Protein AF-A0A3N2Q4T4-F1 (afdb_monomer)

Structure (mmCIF, N/CA/C/O backbone):
data_AF-A0A3N2Q4T4-F1
#
_entry.id   AF-A0A3N2Q4T4-F1
#
loop_
_atom_site.group_PDB
_atom_site.id
_atom_site.type_symbol
_atom_site.label_atom_id
_atom_site.label_alt_id
_atom_site.label_comp_id
_atom_site.label_asym_id
_atom_site.label_entity_id
_atom_site.label_seq_id
_atom_site.pdbx_PDB_ins_code
_atom_site.Cartn_x
_atom_site.Cartn_y
_atom_site.Cartn_z
_atom_site.occupancy
_atom_site.B_iso_or_equiv
_atom_site.auth_seq_id
_atom_site.auth_comp_id
_atom_site.auth_asym_id
_atom_site.auth_atom_id
_atom_site.pdbx_PDB_model_num
ATOM 1 N N . SER A 1 1 ? -8.653 -2.837 36.401 1.00 49.12 1 SER A N 1
ATOM 2 C CA . SER A 1 1 ? -7.534 -2.369 35.565 1.00 49.12 1 SER A CA 1
ATOM 3 C C . SER A 1 1 ? -7.595 -0.863 35.461 1.00 49.12 1 SER A C 1
ATOM 5 O O . SER A 1 1 ? -8.694 -0.342 35.320 1.00 49.12 1 SER A O 1
ATOM 7 N N . ALA A 1 2 ? -6.468 -0.166 35.614 1.00 55.72 2 ALA A N 1
ATOM 8 C CA . ALA A 1 2 ? -6.416 1.271 35.358 1.00 55.72 2 ALA A CA 1
ATOM 9 C C . ALA A 1 2 ? -6.631 1.500 33.854 1.00 55.72 2 ALA A C 1
ATOM 11 O O . ALA A 1 2 ? -5.961 0.862 33.044 1.00 55.72 2 ALA A O 1
ATOM 12 N N . THR A 1 3 ? -7.597 2.344 33.498 1.00 73.44 3 THR A N 1
ATOM 13 C CA . THR A 1 3 ? -7.835 2.777 32.117 1.00 73.44 3 THR A CA 1
ATOM 14 C C . THR A 1 3 ? -6.656 3.624 31.663 1.00 73.44 3 THR A C 1
ATOM 16 O O . THR A 1 3 ? -6.386 4.671 32.255 1.00 73.44 3 THR A O 1
ATOM 19 N N . VAL A 1 4 ? -5.932 3.139 30.656 1.00 81.25 4 VAL A N 1
ATOM 20 C CA . VAL A 1 4 ? -4.802 3.854 30.056 1.00 81.25 4 VAL A CA 1
ATOM 21 C C . VAL A 1 4 ? -5.327 5.050 29.257 1.00 81.25 4 VAL A C 1
ATOM 23 O O . VAL A 1 4 ? -6.375 4.969 28.619 1.00 81.25 4 VAL A O 1
ATOM 26 N N . ASP A 1 5 ? -4.609 6.170 29.312 1.00 88.62 5 ASP A N 1
ATOM 27 C CA . ASP A 1 5 ? -4.951 7.383 28.570 1.00 88.62 5 ASP A CA 1
ATOM 28 C C . ASP A 1 5 ? -4.937 7.144 27.036 1.00 88.62 5 ASP A C 1
ATOM 30 O O . ASP A 1 5 ? -4.027 6.472 26.535 1.00 88.62 5 ASP A O 1
ATOM 34 N N . PRO A 1 6 ? -5.894 7.702 26.264 1.00 84.19 6 PRO A N 1
ATOM 35 C CA . PRO A 1 6 ? -5.960 7.506 24.815 1.00 84.19 6 PRO A CA 1
ATOM 36 C C . PRO A 1 6 ? -4.695 7.909 24.045 1.00 84.19 6 PRO A C 1
ATOM 38 O O . PRO A 1 6 ? -4.347 7.230 23.081 1.00 84.19 6 PRO A O 1
ATOM 41 N N . ALA A 1 7 ? -3.970 8.958 24.454 1.00 85.75 7 ALA A N 1
ATOM 42 C CA . ALA A 1 7 ? -2.731 9.348 23.776 1.00 85.75 7 ALA A CA 1
ATOM 43 C C . ALA A 1 7 ? -1.610 8.328 24.027 1.00 85.75 7 ALA A C 1
ATOM 45 O O . ALA A 1 7 ? -0.814 8.035 23.133 1.00 85.75 7 ALA A O 1
ATOM 46 N N . THR A 1 8 ? -1.594 7.718 25.215 1.00 88.56 8 THR A N 1
ATOM 47 C CA . THR A 1 8 ? -0.697 6.594 25.517 1.00 88.56 8 THR A CA 1
ATOM 48 C C . THR A 1 8 ? -1.024 5.387 24.639 1.00 88.56 8 THR A C 1
ATOM 50 O O . THR A 1 8 ? -0.113 4.773 24.091 1.00 88.56 8 THR A O 1
ATOM 53 N N . LEU A 1 9 ? -2.306 5.074 24.423 1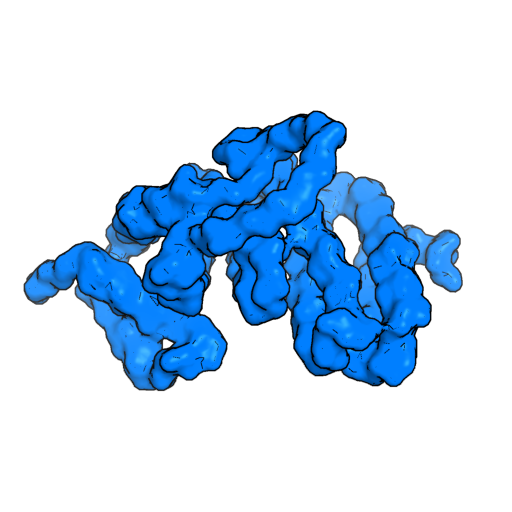.00 90.38 9 LEU A N 1
ATOM 54 C CA . LEU A 1 9 ? -2.707 3.985 23.523 1.00 90.38 9 LEU A CA 1
ATOM 55 C C . LEU A 1 9 ? -2.299 4.240 22.065 1.00 90.38 9 LEU A C 1
ATOM 57 O O . LEU A 1 9 ? -1.928 3.295 21.375 1.00 90.38 9 LEU A O 1
ATOM 61 N N . VAL A 1 10 ? -2.307 5.494 21.596 1.00 90.12 10 VAL A N 1
ATOM 62 C CA . VAL A 1 10 ? -1.797 5.848 20.256 1.00 90.12 10 VAL A CA 1
ATOM 63 C C . VAL A 1 10 ? -0.299 5.557 20.142 1.00 90.12 10 VAL A C 1
ATOM 65 O O . VAL A 1 10 ? 0.137 4.986 19.144 1.00 90.12 10 VAL A O 1
ATOM 68 N N . ALA A 1 11 ? 0.483 5.875 21.177 1.00 89.56 11 ALA A N 1
ATOM 69 C CA . ALA A 1 11 ? 1.896 5.511 21.212 1.00 89.56 11 ALA A CA 1
ATOM 70 C C . ALA A 1 11 ? 2.086 3.993 21.198 1.00 89.56 11 ALA A C 1
ATOM 72 O O . ALA A 1 11 ? 2.888 3.488 20.422 1.00 89.56 11 ALA A O 1
ATOM 73 N N . VAL A 1 12 ? 1.302 3.248 21.977 1.00 90.75 12 VAL A N 1
ATOM 74 C CA . VAL A 1 12 ? 1.350 1.778 21.971 1.00 90.75 12 VAL A CA 1
ATOM 75 C C . VAL A 1 12 ? 0.991 1.218 20.584 1.00 90.75 12 VAL A C 1
ATOM 77 O O . VAL A 1 12 ? 1.668 0.310 20.108 1.00 90.75 12 VAL A O 1
ATOM 80 N N . ALA A 1 13 ? 0.009 1.795 19.885 1.00 90.75 13 ALA A N 1
ATOM 81 C CA . ALA A 1 13 ? -0.333 1.414 18.511 1.00 90.75 13 ALA A CA 1
ATOM 82 C C . ALA A 1 13 ? 0.829 1.630 17.527 1.00 90.75 13 ALA A C 1
ATOM 84 O O . ALA A 1 13 ? 1.033 0.804 16.639 1.00 90.75 13 ALA A O 1
ATOM 85 N N . ALA A 1 14 ? 1.639 2.679 17.706 1.00 90.25 14 ALA A N 1
ATOM 86 C CA . ALA A 1 14 ? 2.849 2.871 16.906 1.00 90.25 14 ALA A CA 1
ATOM 87 C C . ALA A 1 14 ? 3.870 1.739 17.119 1.00 90.25 14 ALA A C 1
ATOM 89 O O . ALA A 1 14 ? 4.445 1.241 16.157 1.00 90.25 14 ALA A O 1
ATOM 90 N N . TYR A 1 15 ? 4.056 1.283 18.363 1.00 89.31 15 TYR A N 1
ATOM 91 C CA . TYR A 1 15 ? 4.949 0.156 18.664 1.00 89.31 15 TYR A CA 1
ATOM 92 C C . TYR A 1 15 ? 4.422 -1.173 18.108 1.00 89.31 15 TYR A C 1
ATOM 94 O O . TYR A 1 15 ? 5.215 -1.991 17.649 1.00 89.31 15 TYR A O 1
ATOM 102 N N . ALA A 1 16 ? 3.103 -1.376 18.121 1.00 89.88 16 ALA A N 1
ATOM 103 C CA . ALA A 1 16 ? 2.462 -2.561 17.554 1.00 89.88 16 ALA A CA 1
ATOM 104 C C . ALA A 1 16 ? 2.455 -2.567 16.013 1.00 89.88 16 ALA A C 1
ATOM 106 O O . ALA A 1 16 ? 2.412 -3.625 15.404 1.00 89.88 16 ALA A O 1
ATOM 107 N N . GLY A 1 17 ? 2.495 -1.400 15.363 1.00 83.44 17 GLY A N 1
ATOM 108 C CA . GLY A 1 17 ? 2.596 -1.308 13.902 1.00 83.44 17 GLY A CA 1
ATOM 109 C C . GLY A 1 17 ? 3.974 -1.676 13.340 1.00 83.44 17 GLY A C 1
ATOM 110 O O . GLY A 1 17 ? 4.056 -2.044 12.171 1.00 83.44 17 GLY A O 1
ATOM 111 N N . ASN A 1 18 ? 5.028 -1.556 14.161 1.00 82.00 18 ASN A N 1
ATOM 112 C CA . ASN A 1 18 ? 6.422 -1.956 13.916 1.00 82.00 18 ASN A CA 1
ATOM 113 C C . ASN A 1 18 ? 6.901 -1.865 12.450 1.00 82.00 18 ASN A C 1
ATOM 115 O O . ASN A 1 18 ? 7.267 -2.858 11.812 1.00 82.00 18 ASN A O 1
ATOM 119 N N . VAL A 1 19 ? 6.932 -0.647 11.916 1.00 78.25 19 VAL A N 1
ATOM 120 C CA . VAL A 1 19 ? 7.395 -0.391 10.548 1.00 78.25 19 VAL A CA 1
ATOM 121 C C . VAL A 1 19 ? 8.900 -0.657 10.428 1.00 78.25 19 VAL A C 1
ATOM 123 O O . VAL A 1 19 ? 9.680 -0.217 11.271 1.00 78.25 19 VAL A O 1
ATOM 126 N N . GLU A 1 20 ? 9.292 -1.427 9.407 1.00 69.62 20 GLU A N 1
ATOM 127 C CA . GLU A 1 20 ? 10.672 -1.859 9.094 1.00 69.62 20 GLU A CA 1
ATOM 128 C C . GLU A 1 20 ? 11.470 -2.474 10.263 1.00 69.62 20 GLU A C 1
ATOM 130 O O . GLU A 1 20 ? 12.700 -2.486 10.242 1.00 69.62 20 GLU A O 1
ATOM 135 N N . GLY A 1 21 ? 10.803 -3.011 11.291 1.00 75.00 21 GLY A N 1
ATOM 136 C CA . GLY A 1 21 ? 11.503 -3.525 12.474 1.00 75.00 21 GLY A CA 1
ATOM 137 C C . GLY A 1 21 ? 12.178 -2.424 13.298 1.00 75.00 21 GLY A C 1
ATOM 138 O O . GLY A 1 21 ? 13.143 -2.695 14.017 1.00 75.00 21 GLY A O 1
ATOM 139 N N . SER A 1 22 ? 11.694 -1.181 13.186 1.00 73.69 22 SER A N 1
ATOM 140 C CA . SER A 1 22 ? 12.137 -0.035 13.994 1.00 73.69 22 SER A CA 1
ATOM 141 C C . SER A 1 22 ? 11.985 -0.280 15.499 1.00 73.69 22 SER A C 1
ATOM 143 O O . SER A 1 22 ? 12.667 0.352 16.310 1.00 73.69 22 SER A O 1
ATOM 145 N N . VAL A 1 23 ? 11.132 -1.232 15.876 1.00 83.38 23 VAL A N 1
ATOM 146 C CA . VAL A 1 23 ? 10.890 -1.668 17.243 1.00 83.38 23 VAL A CA 1
ATOM 147 C C . VAL A 1 23 ? 11.298 -3.136 17.398 1.00 83.38 23 VAL A C 1
ATOM 149 O O . VAL A 1 23 ? 11.110 -3.976 16.523 1.00 83.38 23 VAL A O 1
ATOM 152 N N . SER A 1 24 ? 11.871 -3.487 18.553 1.00 87.56 24 SER A N 1
ATOM 153 C CA . SER A 1 24 ? 12.206 -4.885 18.844 1.00 87.56 24 SER A CA 1
ATOM 154 C C . SER A 1 24 ? 10.945 -5.763 18.906 1.00 87.56 24 SER A C 1
ATOM 156 O O . SER A 1 24 ? 9.956 -5.366 19.524 1.00 87.56 24 SER A O 1
ATOM 158 N N . ARG A 1 25 ? 11.003 -6.993 18.374 1.00 87.56 25 ARG A N 1
ATOM 159 C CA . ARG A 1 25 ? 9.877 -7.953 18.417 1.00 87.56 25 ARG A CA 1
ATOM 160 C C . ARG A 1 25 ? 9.234 -8.123 19.806 1.00 87.56 25 ARG A C 1
ATOM 162 O O . ARG A 1 25 ? 8.011 -8.166 19.877 1.00 87.56 25 ARG A O 1
ATOM 169 N N . PRO A 1 26 ? 9.985 -8.199 20.926 1.00 91.00 26 PRO A N 1
ATOM 170 C CA . PRO A 1 26 ? 9.358 -8.280 22.247 1.00 91.00 26 PRO A CA 1
ATOM 171 C C . PRO A 1 26 ? 8.500 -7.055 22.591 1.00 91.00 26 PRO A C 1
ATOM 173 O O . PRO A 1 26 ? 7.473 -7.195 23.251 1.00 91.00 26 PRO A O 1
ATOM 176 N N . ALA A 1 27 ? 8.903 -5.862 22.147 1.00 88.69 27 ALA A N 1
ATOM 177 C CA . ALA A 1 27 ? 8.160 -4.630 22.392 1.00 88.69 27 ALA A CA 1
ATOM 178 C C . ALA A 1 27 ? 6.899 -4.533 21.518 1.00 88.69 27 ALA A C 1
ATOM 180 O O . ALA A 1 27 ? 5.861 -4.139 22.036 1.00 88.69 27 ALA A O 1
ATOM 181 N N . GLU A 1 28 ? 6.962 -4.964 20.256 1.00 90.25 28 GLU A N 1
ATOM 182 C CA . GLU A 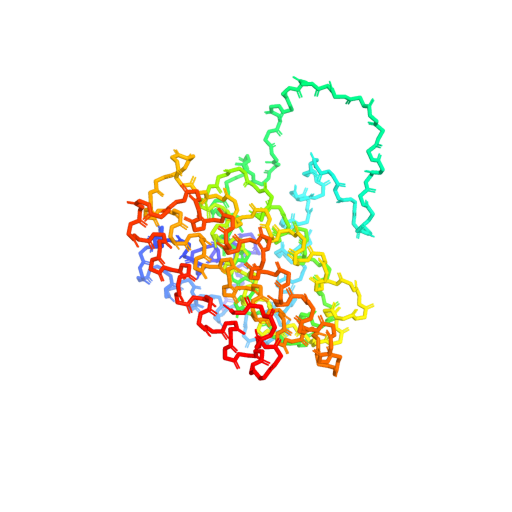1 28 ? 5.788 -5.107 19.377 1.00 90.25 28 GLU A CA 1
ATOM 183 C C . GLU A 1 28 ? 4.742 -6.044 20.000 1.00 90.25 28 GLU A C 1
ATOM 185 O O . GLU A 1 28 ? 3.606 -5.640 20.229 1.00 90.25 28 GLU A O 1
ATOM 190 N N . VAL A 1 29 ? 5.152 -7.254 20.402 1.00 91.00 29 VAL A N 1
ATOM 191 C CA . VAL A 1 29 ? 4.252 -8.240 21.029 1.00 91.00 29 VAL A CA 1
ATOM 192 C C . VAL A 1 29 ? 3.663 -7.716 22.342 1.00 91.00 29 VAL A C 1
ATOM 194 O O . VAL A 1 29 ? 2.482 -7.909 22.621 1.00 91.00 29 VAL A O 1
ATOM 197 N N . THR A 1 30 ? 4.467 -7.032 23.160 1.00 93.19 30 THR A N 1
ATOM 198 C CA . THR A 1 30 ? 3.978 -6.429 24.411 1.00 93.19 30 THR A CA 1
ATOM 199 C C . THR A 1 30 ? 2.967 -5.314 24.128 1.00 93.19 30 THR A C 1
ATOM 201 O O . THR A 1 30 ? 1.975 -5.187 24.845 1.00 93.19 30 THR A O 1
ATOM 204 N N . ALA A 1 31 ? 3.195 -4.515 23.084 1.00 92.19 31 ALA A N 1
ATOM 205 C CA . ALA A 1 31 ? 2.282 -3.458 22.673 1.00 92.19 31 ALA A CA 1
ATOM 206 C C . ALA A 1 31 ? 0.948 -4.024 22.164 1.00 92.19 31 ALA A C 1
ATOM 208 O O . ALA A 1 31 ? -0.106 -3.541 22.576 1.00 92.19 31 ALA A O 1
ATOM 209 N N . GLU A 1 32 ? 0.976 -5.083 21.351 1.00 91.25 32 GLU A N 1
ATOM 210 C CA . GLU A 1 32 ? -0.233 -5.793 20.914 1.00 91.25 32 GLU A CA 1
ATOM 211 C C . GLU A 1 32 ? -1.028 -6.343 22.102 1.00 91.25 32 GLU A C 1
ATOM 213 O O . GLU A 1 32 ? -2.223 -6.073 22.228 1.00 91.25 32 GLU A O 1
ATOM 218 N N . GLN A 1 33 ? -0.356 -7.026 23.033 1.00 92.00 33 GLN A N 1
ATOM 219 C CA . GLN A 1 33 ? -0.990 -7.546 24.248 1.00 92.00 33 GLN A CA 1
ATOM 220 C C . GLN A 1 33 ? -1.617 -6.432 25.091 1.00 92.00 33 GLN A C 1
ATOM 222 O O . GLN A 1 33 ? -2.714 -6.599 25.627 1.00 92.00 33 GLN A O 1
ATOM 227 N N . LEU A 1 34 ? -0.943 -5.284 25.205 1.00 92.50 34 LEU A N 1
ATOM 228 C CA . LEU A 1 34 ? -1.471 -4.140 25.935 1.00 92.50 34 LEU A CA 1
ATOM 229 C C . LEU A 1 34 ? -2.717 -3.570 25.245 1.00 92.50 34 LEU A C 1
ATOM 231 O O . LEU A 1 34 ? -3.704 -3.309 25.932 1.00 92.50 34 LEU A O 1
ATOM 235 N N . LEU A 1 35 ? -2.714 -3.439 23.916 1.00 92.25 35 LEU A N 1
ATOM 236 C CA . LEU A 1 35 ? -3.873 -2.967 23.152 1.00 92.25 35 LEU A CA 1
ATOM 237 C C . LEU A 1 35 ? -5.054 -3.924 23.288 1.00 92.25 35 LEU A C 1
ATOM 239 O O . LEU A 1 35 ? -6.154 -3.471 23.583 1.00 92.25 35 LEU A O 1
ATOM 243 N N . ASP A 1 36 ? -4.837 -5.232 23.176 1.00 91.00 36 ASP A N 1
ATOM 244 C CA . ASP A 1 36 ? -5.898 -6.232 23.354 1.00 91.00 36 ASP A CA 1
ATOM 245 C C . ASP A 1 36 ? -6.422 -6.289 24.800 1.00 91.00 36 ASP A C 1
ATOM 247 O O . ASP A 1 36 ? -7.597 -6.578 25.048 1.00 91.00 36 ASP A O 1
ATOM 251 N N . SER A 1 37 ? -5.574 -5.952 25.779 1.00 90.06 37 SER A N 1
ATOM 252 C CA . SER A 1 37 ? -5.975 -5.837 27.184 1.00 90.06 37 SER A CA 1
ATOM 253 C C . SER A 1 37 ? -6.724 -4.543 27.526 1.00 90.06 37 SER A C 1
ATOM 255 O O . SER A 1 37 ? -7.211 -4.414 28.645 1.00 90.06 37 SER A O 1
ATOM 257 N N . GLN A 1 38 ? -6.772 -3.561 26.626 1.00 90.06 38 GLN A N 1
ATOM 258 C CA . GLN A 1 38 ? -7.475 -2.288 26.848 1.00 90.06 38 GLN A CA 1
ATOM 259 C C . GLN A 1 38 ? -8.675 -2.139 25.904 1.00 90.06 38 GLN A C 1
ATOM 261 O O . GLN A 1 38 ? -9.687 -1.554 26.279 1.00 90.06 38 GLN A O 1
ATOM 266 N N . LEU A 1 39 ? -8.583 -2.708 24.701 1.00 89.38 39 LEU A N 1
ATOM 267 C CA . LEU A 1 39 ? -9.591 -2.698 23.643 1.00 89.38 39 LEU A CA 1
ATOM 268 C C . LEU A 1 39 ? -10.164 -4.111 23.480 1.00 89.38 39 LEU A C 1
ATOM 270 O O . LEU A 1 39 ? -9.938 -4.788 22.477 1.00 89.38 39 LEU A O 1
ATOM 274 N N . HIS A 1 40 ? -10.873 -4.574 24.508 1.00 85.94 40 HIS A N 1
ATOM 275 C CA . HIS A 1 40 ? -11.331 -5.960 24.610 1.00 85.94 40 HIS A CA 1
ATOM 276 C C . HIS A 1 40 ? -12.417 -6.329 23.599 1.00 85.94 40 HIS A C 1
ATOM 278 O O . HIS A 1 40 ? -12.539 -7.499 23.233 1.00 85.94 40 HIS A O 1
ATOM 284 N N . SER A 1 41 ? -13.241 -5.361 23.187 1.00 87.62 41 SER A N 1
ATOM 285 C CA . SER A 1 41 ? -14.299 -5.592 22.205 1.00 87.62 41 SER A CA 1
ATOM 286 C C . SER A 1 41 ? -13.909 -5.077 20.813 1.00 87.62 41 SER A C 1
ATOM 288 O O . SER A 1 41 ? -13.209 -4.066 20.690 1.00 87.62 41 SER A O 1
ATOM 290 N N . PRO A 1 42 ? -14.392 -5.727 19.738 1.00 85.12 42 PRO A N 1
ATOM 291 C CA . PRO A 1 42 ? -14.189 -5.236 18.376 1.00 85.12 42 PRO A CA 1
ATOM 292 C C . PRO A 1 42 ? -14.792 -3.839 18.173 1.00 85.12 42 PRO A C 1
ATOM 294 O O . PRO A 1 42 ? -14.222 -3.034 17.446 1.00 85.12 42 PRO A O 1
ATOM 297 N N . GLU A 1 43 ? -15.883 -3.512 18.872 1.00 87.00 43 GLU A N 1
ATOM 298 C CA . GLU A 1 43 ? -16.487 -2.174 18.861 1.00 87.00 43 GLU A CA 1
ATOM 299 C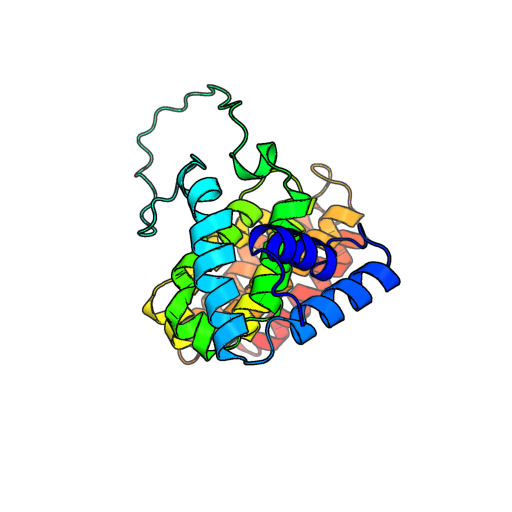 C . GLU A 1 43 ? -15.566 -1.120 19.487 1.00 87.00 43 GLU A C 1
ATOM 301 O O . GLU A 1 43 ? -15.388 -0.053 18.913 1.00 87.00 43 GLU A O 1
ATOM 306 N N . GLN A 1 44 ? -14.921 -1.425 20.620 1.00 88.88 44 GLN A N 1
ATOM 307 C CA . GLN A 1 44 ? -13.945 -0.528 21.249 1.00 88.88 44 GLN A CA 1
ATOM 308 C C . GLN A 1 44 ? -12.724 -0.314 20.357 1.00 88.88 44 GLN A C 1
ATOM 310 O O . GLN A 1 44 ? -12.232 0.806 20.242 1.00 88.88 44 GLN A O 1
ATOM 315 N N . LYS A 1 45 ? -12.236 -1.376 19.706 1.00 89.00 45 LYS A N 1
ATOM 316 C CA . LYS A 1 45 ? -11.113 -1.282 18.765 1.00 89.00 45 LYS A CA 1
ATOM 317 C C . LYS A 1 45 ? -11.497 -0.450 17.534 1.00 89.00 45 LYS A C 1
ATOM 319 O O . LYS A 1 45 ? -10.719 0.406 17.120 1.00 89.00 45 LYS A O 1
ATOM 324 N N . ALA A 1 46 ? -12.704 -0.634 16.998 1.00 88.44 46 ALA A N 1
ATOM 325 C CA . ALA A 1 46 ? -13.235 0.168 15.896 1.00 88.44 46 ALA A CA 1
ATOM 326 C C . ALA A 1 46 ? -13.418 1.648 16.277 1.00 88.44 46 ALA A C 1
ATOM 328 O O . ALA A 1 46 ? -13.011 2.532 15.519 1.00 88.44 46 ALA A O 1
ATOM 329 N N . ASP A 1 47 ? -13.973 1.928 17.458 1.00 89.94 47 ASP A N 1
ATOM 330 C CA . ASP A 1 47 ? -14.123 3.288 17.981 1.00 89.94 47 ASP A CA 1
ATOM 331 C C . ASP A 1 47 ? -12.757 3.951 18.191 1.00 89.94 47 ASP A C 1
ATOM 333 O O . ASP A 1 47 ? -12.536 5.063 17.724 1.00 89.94 47 ASP A O 1
ATOM 337 N N . PHE A 1 48 ? -11.785 3.245 18.772 1.00 91.19 48 PHE A N 1
ATOM 338 C CA . PHE A 1 48 ? -10.420 3.748 18.933 1.00 91.19 48 PHE A CA 1
ATOM 339 C C . PHE A 1 48 ? -9.749 4.085 17.589 1.00 91.19 48 PHE A C 1
ATOM 341 O O . PHE A 1 48 ? -9.138 5.146 17.443 1.00 91.19 48 PHE A O 1
ATOM 348 N N . ILE A 1 49 ? -9.891 3.219 16.580 1.00 90.75 49 ILE A N 1
ATOM 349 C CA . ILE A 1 49 ? -9.351 3.465 15.234 1.00 90.75 49 ILE A CA 1
ATOM 350 C C . ILE A 1 49 ? -10.013 4.694 14.595 1.00 90.75 49 ILE A C 1
ATOM 352 O O . ILE A 1 49 ? -9.329 5.549 14.033 1.00 90.75 49 ILE A O 1
ATOM 356 N N . THR A 1 50 ? -11.337 4.802 14.672 1.00 88.56 50 THR A N 1
ATOM 357 C CA . THR A 1 50 ? -12.088 5.859 13.981 1.00 88.56 50 THR A CA 1
ATOM 358 C C . THR A 1 50 ? -11.993 7.207 14.692 1.00 88.56 50 THR A C 1
ATOM 360 O O . THR A 1 50 ? -11.631 8.203 14.061 1.00 88.56 50 THR A O 1
ATOM 363 N N . SER A 1 51 ? -12.281 7.261 15.991 1.00 85.88 51 SER A N 1
ATOM 364 C CA . SER A 1 51 ? -12.361 8.507 16.757 1.00 85.88 51 SER A CA 1
ATOM 365 C C . SER A 1 51 ? -10.988 8.995 17.221 1.00 85.88 51 SER A C 1
ATOM 367 O O . SER A 1 51 ? -10.634 10.152 16.990 1.00 85.88 51 SER A O 1
ATOM 369 N N . VAL A 1 52 ? -10.172 8.124 17.818 1.00 84.44 52 VAL A N 1
ATOM 370 C CA . VAL A 1 52 ? -8.900 8.533 18.432 1.00 84.44 52 VAL A CA 1
ATOM 371 C C . VAL A 1 52 ? -7.791 8.614 17.391 1.00 84.44 52 VAL A C 1
ATOM 373 O O . VAL A 1 52 ? -7.185 9.673 17.223 1.00 84.44 52 VAL A O 1
ATOM 376 N N . ILE A 1 53 ? -7.542 7.527 16.657 1.00 86.31 53 ILE A N 1
ATOM 377 C CA . ILE A 1 53 ? -6.477 7.507 15.649 1.00 86.31 53 ILE A CA 1
ATOM 378 C C . ILE A 1 53 ? -6.860 8.391 14.469 1.00 86.31 53 ILE A C 1
ATOM 380 O O . ILE A 1 53 ? -6.130 9.321 14.131 1.00 86.31 53 ILE A O 1
ATOM 384 N N . SER A 1 54 ? -7.989 8.115 13.818 1.00 79.12 54 SER A N 1
ATOM 385 C CA . SER A 1 54 ? -8.242 8.735 12.523 1.00 79.12 54 SER A CA 1
ATOM 386 C C . SER A 1 54 ? -8.754 10.167 12.631 1.00 79.12 54 SER A C 1
ATOM 388 O O . SER A 1 54 ? -8.278 11.016 11.886 1.00 79.12 54 SER A O 1
ATOM 390 N N . GLN A 1 55 ? -9.696 10.467 13.528 1.00 80.31 55 GLN A N 1
ATOM 391 C CA . GLN A 1 55 ? -10.224 11.830 13.688 1.00 80.31 55 GLN A CA 1
ATOM 392 C C . GLN A 1 55 ? -9.393 12.683 14.652 1.00 80.31 55 GLN A C 1
ATOM 394 O O . GLN A 1 55 ? -9.234 13.877 14.410 1.00 80.31 55 GLN A O 1
ATOM 399 N N . GLY A 1 56 ? -8.874 12.093 15.730 1.00 78.06 56 GLY A N 1
ATOM 400 C CA . GLY A 1 56 ? -8.124 12.811 16.761 1.00 78.06 56 GLY A CA 1
ATOM 401 C C . GLY A 1 56 ? -6.657 13.046 16.409 1.00 78.06 56 GLY A C 1
ATOM 402 O O . GLY A 1 56 ? -6.147 14.144 16.628 1.00 78.06 56 GLY A O 1
ATOM 403 N N . PHE A 1 57 ? -5.981 12.036 15.855 1.00 80.69 57 PHE A N 1
ATOM 404 C CA . PHE A 1 57 ? -4.538 12.079 15.620 1.00 80.69 57 PHE A CA 1
ATOM 405 C C . PHE A 1 57 ? -4.177 12.347 14.152 1.00 80.69 57 PHE A C 1
ATOM 407 O O . PHE A 1 57 ? -3.608 13.391 13.845 1.00 80.69 57 PHE A O 1
ATOM 414 N N . LEU A 1 58 ? -4.537 11.455 13.226 1.00 80.75 58 LEU A N 1
ATOM 415 C CA . LEU A 1 58 ? -4.170 11.582 11.811 1.00 80.75 58 LEU A CA 1
ATOM 416 C C . LEU A 1 58 ? -4.959 12.704 11.119 1.00 80.75 58 LEU A C 1
ATOM 418 O O . LEU A 1 58 ? -4.388 13.513 10.394 1.00 80.75 58 LEU A O 1
ATOM 422 N N . GLY A 1 59 ? -6.260 12.821 11.373 1.00 76.75 59 GLY A N 1
ATOM 423 C CA . GLY A 1 59 ? -7.143 13.786 10.713 1.00 76.75 59 GLY A CA 1
ATOM 424 C C . GLY A 1 59 ? -6.620 15.230 10.724 1.00 76.75 59 GLY A C 1
ATOM 425 O O . GLY A 1 59 ? -6.496 15.824 9.653 1.00 76.75 59 GLY A O 1
ATOM 426 N N . PRO A 1 60 ? -6.247 15.807 11.883 1.00 75.81 60 PRO A N 1
ATOM 427 C CA . PRO A 1 60 ? -5.719 17.169 11.966 1.00 75.81 60 PRO A CA 1
ATOM 428 C C . PRO A 1 60 ? -4.359 17.346 11.287 1.00 75.81 60 PRO A C 1
ATOM 430 O O . PRO A 1 60 ? -4.049 18.444 10.821 1.00 75.81 60 PRO A O 1
ATOM 433 N N . ILE A 1 61 ? -3.549 16.286 11.249 1.00 71.19 61 ILE A N 1
ATOM 434 C CA . ILE A 1 61 ? -2.233 16.280 10.609 1.00 71.19 61 ILE A CA 1
ATOM 435 C C . ILE A 1 61 ? -2.410 16.339 9.084 1.00 71.19 61 ILE A C 1
ATOM 437 O O . ILE A 1 61 ? -1.812 17.186 8.423 1.00 71.19 61 ILE A O 1
ATOM 441 N N . PHE A 1 62 ? -3.302 15.517 8.528 1.00 65.75 62 PHE A N 1
ATOM 442 C CA . PHE A 1 62 ? -3.527 15.434 7.081 1.00 65.75 62 PHE A CA 1
ATOM 443 C C . PHE A 1 62 ? -4.473 16.506 6.536 1.00 65.75 62 PHE A C 1
ATOM 445 O O . PHE A 1 62 ? -4.332 16.909 5.389 1.00 65.75 62 PHE A O 1
ATOM 452 N N . ALA A 1 63 ? -5.376 17.063 7.348 1.00 63.34 63 ALA A N 1
ATOM 453 C CA . ALA A 1 63 ? -6.166 18.235 6.956 1.00 63.34 63 ALA A CA 1
ATOM 454 C C . ALA A 1 63 ? -5.293 19.478 6.700 1.00 63.34 63 ALA A C 1
ATOM 456 O O . ALA A 1 63 ? -5.707 20.398 5.995 1.00 63.34 63 ALA A O 1
ATOM 457 N N . LYS A 1 64 ? -4.097 19.513 7.299 1.00 55.22 64 LYS A N 1
ATOM 458 C CA . LYS A 1 64 ? -3.099 20.571 7.126 1.00 55.22 64 LYS A CA 1
ATOM 459 C C . LYS A 1 64 ? -2.059 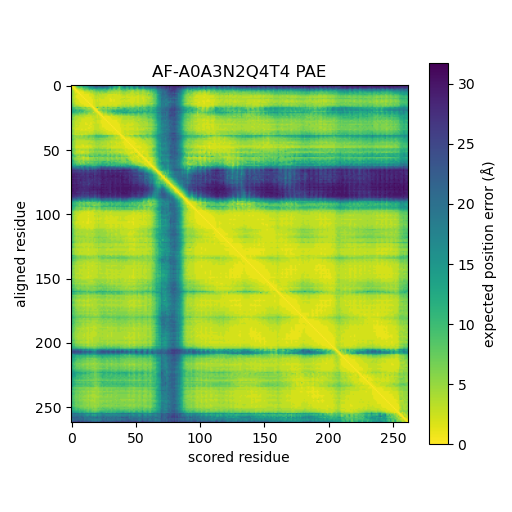20.243 6.043 1.00 55.22 64 LYS A C 1
ATOM 461 O O . LYS A 1 64 ? -1.309 21.145 5.679 1.00 55.22 64 LYS A O 1
ATOM 466 N N . ALA A 1 65 ? -2.001 18.997 5.558 1.00 53.69 65 ALA A N 1
ATOM 467 C CA . ALA A 1 65 ? -1.145 18.608 4.441 1.00 53.69 65 ALA A CA 1
ATOM 468 C C . ALA A 1 65 ? -1.667 19.274 3.163 1.00 53.69 65 ALA A C 1
ATOM 470 O O . ALA A 1 65 ? -2.849 19.183 2.823 1.00 53.69 65 ALA A O 1
ATOM 471 N N . SER A 1 66 ? -0.795 20.030 2.506 1.00 46.41 66 SER A N 1
ATOM 472 C CA . SER A 1 66 ? -1.140 20.882 1.374 1.00 46.41 66 SER A CA 1
ATOM 473 C C . SER A 1 66 ? -0.480 20.323 0.127 1.00 46.41 66 SER A C 1
ATOM 475 O O . SER A 1 66 ? 0.584 20.781 -0.263 1.00 46.41 66 SER A O 1
ATOM 477 N N . SER A 1 67 ? -1.142 19.387 -0.551 1.00 45.88 67 SER A N 1
ATOM 478 C CA . SER A 1 67 ? -0.849 19.119 -1.961 1.00 45.88 67 SER A CA 1
ATOM 479 C C . SER A 1 67 ? -2.023 18.420 -2.669 1.00 45.88 67 SER A C 1
ATOM 481 O O . SER A 1 67 ? -2.350 17.255 -2.480 1.00 45.88 67 SER A O 1
ATOM 483 N N . GLY A 1 68 ? -2.717 19.187 -3.516 1.00 46.53 68 GLY A N 1
ATOM 484 C CA . GLY A 1 68 ? -3.406 18.686 -4.714 1.00 46.53 68 GLY A CA 1
ATOM 485 C C . GLY A 1 68 ? -4.806 18.070 -4.594 1.00 46.53 68 GLY A C 1
ATOM 486 O O . GLY A 1 68 ? -5.633 18.333 -5.476 1.00 46.53 68 GLY A O 1
ATOM 487 N N . THR A 1 69 ? -5.120 17.308 -3.546 1.00 39.88 69 THR A N 1
ATOM 488 C CA . THR A 1 69 ? -6.373 16.528 -3.508 1.00 39.88 69 THR A CA 1
ATOM 489 C C . THR A 1 69 ? -7.260 16.950 -2.347 1.00 39.88 69 THR A C 1
ATOM 491 O O . THR A 1 69 ? -7.092 16.543 -1.204 1.00 39.88 69 THR A O 1
ATOM 494 N N . THR A 1 70 ? -8.259 17.783 -2.649 1.00 40.59 70 THR A N 1
ATOM 495 C CA . THR A 1 70 ? -9.334 18.050 -1.683 1.00 40.59 70 THR A CA 1
ATOM 496 C C . THR A 1 70 ? -10.115 16.769 -1.396 1.00 40.59 70 THR A C 1
ATOM 498 O O . THR A 1 70 ? -10.266 15.917 -2.270 1.00 40.59 70 THR A O 1
ATOM 501 N N . TRP A 1 71 ? -10.686 16.683 -0.195 1.00 43.72 71 TRP A N 1
ATOM 502 C CA . TRP A 1 71 ? -11.445 15.551 0.360 1.00 43.72 71 TRP A CA 1
ATOM 503 C C . TRP A 1 71 ? -12.565 14.949 -0.532 1.00 43.72 71 TRP A C 1
ATOM 505 O O . TRP A 1 71 ? -13.113 13.901 -0.214 1.00 43.72 71 TRP A O 1
ATOM 515 N N . ARG A 1 72 ? -12.905 15.574 -1.671 1.00 36.28 72 ARG A N 1
ATOM 516 C CA . ARG A 1 72 ? -13.860 15.071 -2.680 1.00 36.28 72 ARG A CA 1
ATOM 517 C C . ARG A 1 72 ? -13.214 14.501 -3.953 1.00 36.28 72 ARG A C 1
ATOM 519 O O . ARG A 1 72 ? -13.904 14.378 -4.962 1.00 36.28 72 ARG A O 1
ATOM 526 N N . GLY A 1 73 ? -11.911 14.219 -3.967 1.00 31.84 73 GLY A N 1
ATOM 527 C CA . GLY A 1 73 ? -11.239 13.589 -5.116 1.00 31.84 73 GLY A CA 1
ATOM 528 C C . GLY A 1 73 ? -11.197 14.443 -6.391 1.00 31.84 73 GLY A C 1
ATOM 529 O O . GLY A 1 73 ? -10.789 13.967 -7.447 1.00 31.84 73 GLY A O 1
ATOM 530 N N . ARG A 1 74 ? -11.588 15.725 -6.336 1.00 32.53 74 ARG A N 1
ATOM 531 C CA . ARG A 1 74 ? -11.346 16.647 -7.449 1.00 32.53 74 ARG A CA 1
ATOM 532 C C . ARG A 1 74 ? -9.933 17.195 -7.322 1.00 32.53 74 ARG A C 1
ATOM 534 O O . ARG A 1 74 ? -9.669 18.015 -6.438 1.00 32.53 74 ARG A O 1
ATOM 541 N N . LYS A 1 75 ? -9.065 16.780 -8.251 1.00 38.69 75 LYS A N 1
ATOM 542 C CA . LYS A 1 75 ? -7.845 17.518 -8.596 1.00 38.69 75 LYS A CA 1
ATOM 543 C C . LYS A 1 75 ? -8.239 18.981 -8.801 1.00 38.69 75 LYS A C 1
ATOM 545 O O . LYS A 1 75 ? -9.174 19.260 -9.561 1.00 38.69 75 LYS A O 1
ATOM 550 N N . ARG A 1 76 ? -7.552 19.923 -8.144 1.00 33.88 76 ARG A N 1
ATOM 551 C CA . ARG A 1 76 ? -7.588 21.312 -8.620 1.00 33.88 76 ARG A CA 1
ATOM 552 C C . ARG A 1 76 ? -7.146 21.258 -10.078 1.00 33.88 76 ARG A C 1
ATOM 554 O O . ARG A 1 76 ? -6.080 20.733 -10.385 1.00 33.88 76 ARG A O 1
ATOM 561 N N . ARG A 1 77 ? -8.035 21.695 -10.973 1.00 28.52 77 ARG A N 1
ATOM 562 C CA . ARG A 1 77 ? -7.745 21.895 -12.391 1.00 28.52 77 ARG A CA 1
ATOM 563 C C . ARG A 1 77 ? -6.400 22.614 -12.448 1.00 28.52 77 ARG A C 1
ATOM 565 O O . ARG A 1 77 ? -6.288 23.695 -11.882 1.00 28.52 77 ARG A O 1
ATOM 572 N N . TRP A 1 78 ? -5.403 21.976 -13.053 1.00 32.88 78 TRP A N 1
ATOM 573 C CA . TRP A 1 78 ? -4.135 22.618 -13.358 1.00 32.88 78 TRP A CA 1
ATOM 574 C C . TRP A 1 78 ? -4.473 23.867 -14.186 1.00 32.88 78 TRP A C 1
ATOM 576 O O . TRP A 1 78 ? -4.950 23.775 -15.319 1.00 32.88 78 TRP A O 1
ATOM 586 N N . GLU A 1 79 ? -4.377 25.036 -13.565 1.00 29.77 79 GLU A N 1
ATOM 587 C CA . GLU A 1 79 ? -4.145 26.266 -14.297 1.00 29.77 79 GLU A CA 1
ATOM 588 C C . GLU A 1 79 ? -2.635 26.344 -14.452 1.00 29.77 79 GLU A C 1
ATOM 590 O O . GLU A 1 79 ? -1.877 26.201 -13.494 1.00 29.77 79 GLU A O 1
ATOM 595 N N . ALA A 1 80 ? -2.229 26.427 -15.712 1.00 33.88 80 ALA A N 1
ATOM 596 C CA . ALA A 1 80 ? -0.858 26.398 -16.162 1.00 33.88 80 ALA A CA 1
ATOM 597 C C . ALA A 1 80 ? -0.096 27.635 -15.671 1.00 33.88 80 ALA A C 1
ATOM 599 O O . ALA A 1 80 ? 0.093 28.592 -16.414 1.00 33.88 80 ALA A O 1
ATOM 600 N N . THR A 1 81 ? 0.361 27.610 -14.428 1.00 29.66 81 THR A N 1
ATOM 601 C CA . THR A 1 81 ? 1.439 28.469 -13.941 1.00 29.66 81 THR A CA 1
ATOM 602 C C . THR A 1 81 ? 2.426 27.571 -13.228 1.00 29.66 81 THR A C 1
ATOM 604 O O . THR A 1 81 ? 2.220 27.149 -12.093 1.00 29.66 81 THR A O 1
ATOM 607 N N . VAL A 1 82 ? 3.465 27.204 -13.973 1.00 38.25 82 VAL A N 1
ATOM 608 C CA . VAL A 1 82 ? 4.614 26.449 -13.488 1.00 38.25 82 VAL A CA 1
ATOM 609 C C . VAL A 1 82 ? 5.435 27.393 -12.611 1.00 38.25 82 VAL A C 1
ATOM 611 O O . VAL A 1 82 ? 6.406 27.985 -13.070 1.00 38.25 82 VAL A O 1
ATOM 614 N N . ASP A 1 83 ? 5.016 27.578 -11.363 1.00 29.75 83 ASP A N 1
ATOM 615 C CA . ASP A 1 83 ? 5.884 28.167 -10.352 1.00 29.75 83 ASP A CA 1
ATOM 616 C C . ASP A 1 83 ? 6.760 27.048 -9.788 1.00 29.75 83 ASP A C 1
ATOM 618 O O . ASP A 1 83 ? 6.327 26.235 -8.976 1.00 29.75 83 ASP A O 1
ATOM 622 N N . TYR A 1 84 ? 8.030 27.036 -10.198 1.00 35.38 84 TYR A N 1
ATOM 623 C CA . TYR A 1 84 ? 9.122 26.315 -9.530 1.00 35.38 84 TYR A CA 1
ATOM 624 C C . TYR A 1 84 ? 9.458 26.938 -8.159 1.00 35.38 84 TYR A C 1
ATOM 626 O O . TYR A 1 84 ? 10.614 26.969 -7.738 1.00 35.38 84 TYR A O 1
ATOM 634 N N . ALA A 1 85 ? 8.460 27.470 -7.452 1.00 35.00 85 ALA A N 1
ATOM 635 C CA . ALA A 1 85 ? 8.607 27.796 -6.051 1.00 35.00 85 ALA A CA 1
ATOM 636 C C . ALA A 1 85 ? 8.619 26.459 -5.314 1.00 35.00 85 ALA A C 1
ATOM 638 O O . ALA A 1 85 ? 7.591 25.805 -5.170 1.00 35.00 85 ALA A O 1
ATOM 639 N N . THR A 1 86 ? 9.812 26.026 -4.916 1.00 38.34 86 THR A N 1
ATOM 640 C CA . THR A 1 86 ? 10.011 24.941 -3.960 1.00 38.34 86 THR A CA 1
ATOM 641 C C . THR A 1 86 ? 9.101 25.186 -2.761 1.00 38.34 86 THR A C 1
ATOM 643 O O . THR A 1 86 ? 9.422 26.018 -1.907 1.00 38.34 86 THR A O 1
ATOM 646 N N . ASP A 1 87 ? 7.964 24.495 -2.714 1.00 40.16 87 ASP A N 1
ATOM 647 C CA . ASP A 1 87 ? 7.125 24.407 -1.529 1.00 40.16 87 ASP A CA 1
ATOM 648 C C . ASP A 1 87 ? 7.905 23.554 -0.523 1.00 40.16 87 ASP A C 1
ATOM 650 O O . ASP A 1 87 ? 7.781 22.338 -0.435 1.00 40.16 87 ASP A O 1
ATOM 654 N N . THR A 1 88 ? 8.860 24.193 0.153 1.00 42.66 88 THR A N 1
ATOM 655 C CA . THR A 1 88 ? 9.734 23.593 1.168 1.00 42.66 88 THR A CA 1
ATOM 656 C C . THR A 1 88 ? 8.994 23.321 2.472 1.00 42.66 88 THR A C 1
ATOM 658 O O . THR A 1 88 ? 9.610 22.914 3.461 1.00 42.66 88 THR A O 1
ATOM 661 N N . LYS A 1 89 ? 7.676 23.537 2.504 1.00 53.34 89 LYS A N 1
ATOM 662 C CA . LYS A 1 89 ? 6.852 23.223 3.655 1.00 53.34 89 LYS A CA 1
ATOM 663 C C . LYS A 1 89 ? 6.562 21.727 3.638 1.00 53.34 89 LYS A C 1
ATOM 665 O O . LYS A 1 89 ? 5.696 21.255 2.912 1.00 53.34 89 LYS A O 1
ATOM 670 N N . ARG A 1 90 ? 7.346 20.979 4.420 1.00 59.94 90 ARG A N 1
ATOM 671 C CA . ARG A 1 90 ? 7.101 19.553 4.652 1.00 59.94 90 ARG A CA 1
ATOM 672 C C . ARG A 1 90 ? 5.670 19.368 5.132 1.00 59.94 90 ARG A C 1
ATOM 674 O O . ARG A 1 90 ? 5.180 20.152 5.946 1.00 59.94 90 ARG A O 1
ATOM 681 N N . ASP A 1 91 ? 5.017 18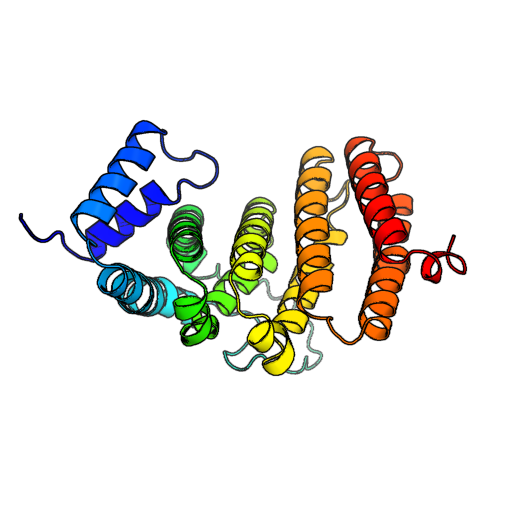.322 4.640 1.00 67.19 91 ASP A N 1
ATOM 682 C CA . ASP A 1 91 ? 3.679 18.011 5.109 1.00 67.19 91 ASP A CA 1
ATOM 683 C C . ASP A 1 91 ? 3.686 17.785 6.636 1.00 67.19 91 ASP A C 1
ATOM 685 O O . ASP A 1 91 ? 4.644 17.231 7.181 1.00 67.19 91 ASP A O 1
ATOM 689 N N . PRO A 1 92 ? 2.627 18.168 7.364 1.00 73.38 92 PRO A N 1
ATOM 690 C CA . PRO A 1 92 ? 2.618 18.140 8.829 1.00 73.38 92 PRO A CA 1
ATOM 691 C C . PRO A 1 92 ? 2.890 16.762 9.452 1.00 73.38 92 PRO A C 1
ATOM 693 O O . PRO A 1 92 ? 3.384 16.682 10.575 1.00 73.38 92 PRO A O 1
ATOM 696 N N . TRP A 1 93 ? 2.585 15.669 8.743 1.00 76.25 93 TRP A N 1
ATOM 697 C CA . TRP A 1 93 ? 2.862 14.305 9.214 1.00 76.25 93 TRP A CA 1
ATOM 698 C C . TRP A 1 93 ? 4.359 13.979 9.207 1.00 76.25 93 TRP A C 1
ATOM 700 O O . TRP A 1 93 ? 4.838 13.235 10.062 1.00 76.25 93 TRP A O 1
ATOM 710 N N . MET A 1 94 ? 5.112 14.609 8.306 1.00 76.00 94 MET A N 1
ATOM 711 C CA . MET A 1 94 ? 6.568 14.510 8.236 1.00 76.00 94 MET A CA 1
ATOM 712 C C . MET A 1 94 ? 7.231 15.268 9.385 1.00 76.00 94 MET A C 1
ATOM 714 O O . MET A 1 94 ? 8.210 14.790 9.953 1.00 76.00 94 MET A O 1
ATOM 718 N N . GLU A 1 95 ? 6.693 16.436 9.751 1.00 75.69 95 GLU A N 1
ATOM 719 C CA . GLU A 1 95 ? 7.189 17.230 10.883 1.00 75.69 95 GLU A CA 1
ATOM 720 C C . GLU A 1 95 ? 6.936 16.541 12.231 1.00 75.69 95 GLU A C 1
ATOM 722 O O . GLU A 1 95 ? 7.761 16.643 13.137 1.00 75.69 95 GLU A O 1
ATOM 727 N N . PHE A 1 96 ? 5.818 15.820 12.359 1.00 72.12 96 PHE A N 1
ATOM 728 C CA . PHE A 1 96 ? 5.481 15.079 13.576 1.00 72.12 96 PHE A CA 1
ATOM 729 C C . PHE A 1 96 ? 6.330 13.807 13.757 1.00 72.12 96 PHE A C 1
ATOM 731 O O . PHE A 1 96 ? 6.613 13.400 14.882 1.00 72.12 96 PHE A O 1
ATOM 738 N N . GLY A 1 97 ? 6.738 13.184 12.651 1.00 83.19 97 GLY A N 1
ATOM 739 C CA . GLY A 1 97 ? 7.481 11.928 12.629 1.00 83.19 97 GLY A CA 1
ATOM 740 C C . GLY A 1 97 ? 6.813 10.940 11.683 1.00 83.19 97 GLY A C 1
ATOM 741 O O . GLY A 1 97 ? 5.870 10.245 12.067 1.00 83.19 97 GLY A O 1
ATOM 742 N N . ALA A 1 98 ? 7.320 10.877 10.450 1.00 83.88 98 ALA A N 1
ATOM 743 C CA . ALA A 1 98 ? 6.766 10.053 9.378 1.00 83.88 98 ALA A CA 1
ATOM 744 C C . ALA A 1 98 ? 6.599 8.584 9.793 1.00 83.88 98 ALA A C 1
ATOM 746 O O . ALA A 1 98 ? 5.489 8.061 9.762 1.00 83.88 98 ALA A O 1
ATOM 747 N N . GLU A 1 99 ? 7.670 7.958 10.284 1.00 86.44 99 GLU A N 1
ATOM 748 C CA . GLU A 1 99 ? 7.676 6.546 10.695 1.00 86.44 99 GLU A CA 1
ATOM 749 C C . GLU A 1 99 ? 6.651 6.237 11.792 1.00 86.44 99 GLU A C 1
ATOM 751 O O . GLU A 1 99 ? 5.998 5.192 11.788 1.00 86.44 99 GLU A O 1
ATOM 756 N N . TYR A 1 100 ? 6.456 7.179 12.715 1.00 87.56 100 TYR A N 1
ATOM 757 C CA . TYR A 1 100 ? 5.466 7.054 13.778 1.00 87.56 100 TYR A CA 1
ATOM 758 C C . TYR A 1 100 ? 4.040 7.086 13.211 1.00 87.56 100 TYR A C 1
ATOM 760 O O . TYR A 1 100 ? 3.216 6.232 13.540 1.00 87.56 100 TYR A O 1
ATOM 768 N N . CYS A 1 101 ? 3.761 8.020 12.296 1.00 88.88 101 CYS A N 1
ATOM 769 C CA . CYS A 1 101 ? 2.467 8.111 11.620 1.00 88.88 101 CYS A CA 1
ATOM 770 C C . CYS A 1 101 ? 2.189 6.873 10.752 1.00 88.88 101 CYS A C 1
ATOM 772 O O . CYS A 1 101 ? 1.086 6.327 10.803 1.00 88.88 101 CYS A O 1
ATOM 774 N N . ILE A 1 102 ? 3.189 6.405 9.998 1.00 91.00 102 ILE A N 1
ATOM 775 C CA . ILE A 1 102 ? 3.102 5.199 9.162 1.00 91.00 102 ILE A CA 1
ATOM 776 C C . ILE A 1 102 ? 2.842 3.970 10.028 1.00 91.00 102 ILE A C 1
ATOM 778 O O . ILE A 1 102 ? 1.992 3.154 9.670 1.00 91.00 102 ILE A O 1
ATOM 782 N N . SER A 1 103 ? 3.496 3.852 11.187 1.00 91.31 103 SER A N 1
ATOM 783 C CA . SER A 1 103 ? 3.297 2.716 12.093 1.00 91.31 103 SER A CA 1
ATOM 784 C C . SER A 1 103 ? 1.877 2.666 12.642 1.00 91.31 103 SER A C 1
ATOM 786 O O . SER A 1 103 ? 1.218 1.629 12.562 1.00 91.31 103 SER A O 1
ATOM 788 N N . ILE A 1 104 ? 1.357 3.802 13.113 1.00 91.69 104 ILE A N 1
ATOM 789 C CA . ILE A 1 104 ? -0.022 3.897 13.611 1.00 91.69 104 ILE A CA 1
ATOM 790 C C . ILE A 1 104 ? -1.023 3.563 12.506 1.00 91.69 104 ILE A C 1
ATOM 792 O O . ILE A 1 104 ? -1.971 2.808 12.727 1.00 91.69 104 ILE A O 1
ATOM 796 N N . PHE A 1 105 ? -0.821 4.112 11.309 1.00 92.00 105 PHE A N 1
ATOM 797 C CA . PHE A 1 105 ? -1.708 3.849 10.186 1.00 92.00 105 PHE A CA 1
ATOM 798 C C . PHE A 1 105 ? -1.673 2.382 9.747 1.00 92.00 105 PHE A C 1
ATOM 800 O O . PHE A 1 105 ? -2.723 1.776 9.529 1.00 92.00 105 PHE A O 1
ATOM 807 N N . THR A 1 106 ? -0.481 1.791 9.665 1.00 91.50 106 THR A N 1
ATOM 808 C CA . THR A 1 106 ? -0.295 0.374 9.329 1.00 91.50 106 THR A CA 1
ATOM 809 C C . THR A 1 106 ? -1.033 -0.508 10.329 1.00 91.50 106 THR A C 1
ATOM 811 O O . THR A 1 106 ? -1.806 -1.379 9.923 1.00 91.50 106 THR A O 1
ATOM 814 N N . TRP A 1 107 ? -0.896 -0.220 11.628 1.00 93.88 107 TRP A N 1
ATOM 815 C CA . TRP A 1 107 ? -1.645 -0.907 12.676 1.00 93.88 107 TRP A CA 1
ATOM 816 C C . TRP A 1 107 ? -3.161 -0.752 12.497 1.00 93.88 107 TRP A C 1
ATOM 818 O O . TRP A 1 107 ? -3.892 -1.743 12.564 1.00 93.88 107 TRP A O 1
ATOM 828 N N . ALA A 1 108 ? -3.643 0.461 12.208 1.00 93.62 108 ALA A N 1
ATOM 829 C CA . ALA A 1 108 ? -5.063 0.727 12.004 1.00 93.62 108 ALA A CA 1
ATOM 830 C C . ALA A 1 108 ? -5.631 -0.071 10.818 1.00 93.62 108 ALA A C 1
ATOM 832 O O . ALA A 1 108 ? -6.669 -0.721 10.955 1.00 93.62 108 ALA A O 1
ATOM 833 N N . VAL A 1 109 ? -4.945 -0.099 9.670 1.00 93.06 109 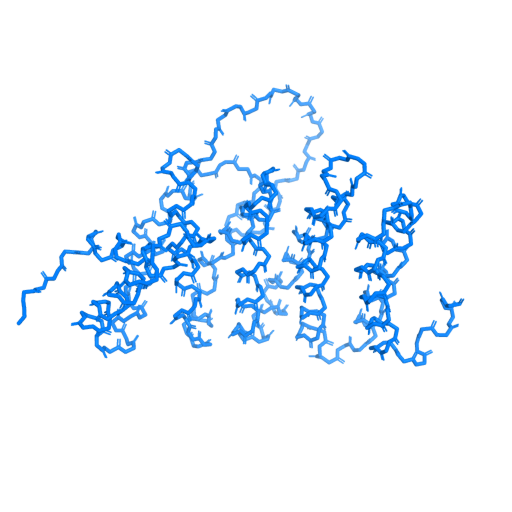VAL A N 1
ATOM 834 C CA . VAL A 1 109 ? -5.350 -0.911 8.506 1.00 93.06 109 VAL A CA 1
ATOM 835 C C . VAL A 1 109 ? -5.299 -2.408 8.836 1.00 93.06 109 VAL A C 1
ATOM 837 O O . VAL A 1 109 ? -6.212 -3.154 8.467 1.00 93.06 109 VAL A O 1
ATOM 840 N N . ALA A 1 110 ? -4.280 -2.864 9.572 1.00 92.44 110 ALA A N 1
ATOM 841 C CA . ALA A 1 110 ? -4.138 -4.257 10.008 1.00 92.44 110 ALA A CA 1
ATOM 842 C C . ALA A 1 110 ? -5.295 -4.724 10.903 1.00 92.44 110 ALA A C 1
ATOM 844 O O . ALA A 1 110 ? -5.733 -5.868 10.786 1.00 92.44 110 ALA A O 1
ATOM 845 N N . HIS A 1 111 ? -5.846 -3.825 11.714 1.00 92.75 111 HIS A N 1
ATOM 846 C CA . HIS A 1 111 ? -6.894 -4.124 12.691 1.00 92.75 111 HIS A CA 1
ATOM 847 C C . HIS A 1 111 ? -8.308 -3.749 12.249 1.00 92.75 111 HIS A C 1
ATOM 849 O O . HIS A 1 111 ? -9.271 -4.044 12.952 1.00 92.75 111 HIS A O 1
ATOM 855 N N . SER A 1 112 ? -8.446 -3.137 11.077 1.00 93.00 112 SER A N 1
ATOM 856 C CA . SER A 1 112 ? -9.752 -2.881 10.480 1.00 93.00 112 SER A CA 1
ATOM 857 C C . SER A 1 112 ? -10.282 -4.138 9.799 1.00 93.00 112 SER A C 1
ATOM 859 O O . SER A 1 112 ? -9.516 -4.853 9.149 1.00 93.00 112 SER A O 1
ATOM 861 N N . ASP A 1 113 ? -11.578 -4.406 9.926 1.00 91.94 113 ASP A N 1
ATOM 862 C CA . ASP A 1 113 ? -12.277 -5.450 9.178 1.00 91.94 113 ASP A CA 1
ATOM 863 C C . ASP A 1 113 ? -13.037 -4.856 7.975 1.00 91.94 113 ASP A C 1
ATOM 865 O O . ASP A 1 113 ? -13.022 -3.645 7.728 1.00 91.94 113 ASP A O 1
ATOM 869 N N . ALA A 1 114 ? -13.694 -5.715 7.192 1.00 92.25 114 ALA A N 1
ATOM 870 C CA . ALA A 1 114 ? -14.441 -5.277 6.015 1.00 92.25 114 ALA A CA 1
ATOM 871 C C . ALA A 1 114 ? -15.638 -4.374 6.362 1.00 92.25 114 ALA A C 1
ATOM 873 O O . ALA A 1 114 ? -16.024 -3.537 5.545 1.00 92.25 114 ALA A O 1
ATOM 874 N N . VAL A 1 115 ? -16.219 -4.518 7.560 1.00 92.06 115 VAL A N 1
ATOM 875 C CA . VAL A 1 115 ? -17.355 -3.705 8.018 1.00 92.06 115 VAL A CA 1
ATOM 876 C C . VAL A 1 115 ? -16.883 -2.292 8.353 1.00 92.06 115 VAL A C 1
ATOM 878 O O . VAL A 1 115 ? -17.436 -1.324 7.828 1.00 92.06 115 VAL A O 1
ATOM 881 N N . LEU A 1 116 ? -15.818 -2.174 9.148 1.00 91.62 116 LEU A N 1
ATOM 882 C CA . LEU A 1 116 ? -15.205 -0.910 9.540 1.00 91.62 116 LEU A CA 1
ATOM 883 C C . LEU A 1 116 ? -14.682 -0.151 8.320 1.00 91.62 116 LEU A C 1
ATOM 885 O O . LEU A 1 116 ? -15.014 1.021 8.138 1.00 91.62 116 LEU A O 1
ATOM 889 N N . LEU A 1 117 ? -13.934 -0.823 7.435 1.00 91.25 117 LEU A N 1
ATOM 890 C CA . LEU A 1 117 ? -13.508 -0.218 6.170 1.00 91.25 117 LEU A CA 1
ATOM 891 C C . LEU A 1 117 ? -14.712 0.156 5.309 1.00 91.25 117 LEU A C 1
ATOM 893 O O . LEU A 1 117 ? -14.723 1.222 4.708 1.00 91.25 117 LEU A O 1
ATOM 897 N N . GLY A 1 118 ? -15.754 -0.674 5.287 1.00 90.06 118 GLY A N 1
ATOM 898 C CA . GLY A 1 118 ? -16.986 -0.396 4.561 1.00 90.06 118 GLY A CA 1
ATOM 899 C C . GLY A 1 118 ? -17.624 0.944 4.936 1.00 90.06 118 GLY A C 1
ATOM 900 O O . GLY A 1 118 ? -18.058 1.706 4.071 1.00 90.06 118 GLY A O 1
ATOM 901 N N . GLN A 1 119 ? -17.651 1.241 6.231 1.00 90.56 119 GLN A N 1
ATOM 902 C CA . GLN A 1 119 ? -18.294 2.430 6.789 1.00 90.56 119 GLN A CA 1
ATOM 903 C C . GLN A 1 119 ? -17.375 3.655 6.804 1.00 90.56 119 GLN A C 1
ATOM 905 O O . GLN A 1 119 ? -17.844 4.780 6.628 1.00 90.56 119 GLN A O 1
ATOM 910 N N . HIS A 1 120 ? -16.070 3.445 6.983 1.00 90.00 120 HIS A N 1
ATOM 911 C CA . HIS A 1 120 ? -15.113 4.512 7.264 1.00 90.00 120 HIS A CA 1
ATOM 912 C C . HIS A 1 120 ? -13.967 4.614 6.247 1.00 90.00 120 HIS A C 1
ATOM 914 O O . HIS A 1 120 ? -13.018 5.356 6.482 1.00 90.00 120 HIS A O 1
ATOM 920 N N . TRP A 1 121 ? -14.049 3.961 5.080 1.00 90.31 121 TRP A N 1
ATOM 921 C CA . TRP A 1 121 ? -13.015 4.031 4.034 1.00 90.31 121 TRP A CA 1
ATOM 922 C C . TRP A 1 121 ? -12.499 5.446 3.692 1.00 90.31 121 TRP A C 1
ATOM 924 O O . TRP A 1 121 ? -11.291 5.550 3.454 1.00 90.31 121 TRP A O 1
ATOM 934 N N . PRO A 1 122 ? -13.305 6.542 3.686 1.00 89.00 122 PRO A N 1
ATOM 935 C CA . PRO A 1 122 ? -12.807 7.855 3.270 1.00 89.00 122 PRO A CA 1
ATOM 936 C C . PRO A 1 122 ? -11.672 8.381 4.147 1.00 89.00 122 PRO A C 1
ATOM 938 O O . PRO A 1 122 ? -10.935 9.258 3.712 1.00 89.00 122 PRO A O 1
ATOM 941 N N . MET A 1 123 ? -11.519 7.859 5.368 1.00 86.69 123 MET A N 1
ATOM 942 C CA . MET A 1 123 ? -10.464 8.288 6.283 1.00 86.69 123 MET A CA 1
ATOM 943 C C . MET A 1 123 ? -9.091 7.683 5.956 1.00 86.69 123 MET A C 1
ATOM 945 O O . MET A 1 123 ? -8.073 8.278 6.292 1.00 86.69 123 MET A O 1
ATOM 949 N N . TYR A 1 124 ? -9.048 6.543 5.257 1.00 89.69 124 TYR A N 1
ATOM 950 C CA . TYR A 1 124 ? -7.794 5.875 4.891 1.00 89.69 124 TYR A CA 1
ATOM 951 C C . TYR A 1 124 ? -7.194 6.440 3.605 1.00 89.69 124 TYR A C 1
ATOM 953 O O . TYR A 1 124 ? -5.976 6.522 3.474 1.00 89.69 124 TYR A O 1
ATOM 961 N N . ILE A 1 125 ? -8.045 6.844 2.657 1.00 90.69 125 ILE A N 1
ATOM 962 C CA . ILE A 1 125 ? -7.615 7.255 1.315 1.00 90.69 125 ILE A CA 1
ATOM 963 C C . ILE A 1 125 ? -6.618 8.420 1.335 1.00 90.69 125 ILE A C 1
ATOM 965 O O . ILE A 1 125 ? -5.590 8.285 0.680 1.00 90.69 125 ILE A O 1
ATOM 969 N N . PRO A 1 126 ? -6.825 9.521 2.085 1.00 86.50 126 PRO A N 1
ATOM 970 C CA . PRO A 1 126 ? -5.860 10.618 2.110 1.00 86.50 126 PRO A CA 1
ATOM 971 C C . PRO A 1 126 ? -4.467 10.175 2.560 1.00 86.50 126 PRO A C 1
ATOM 973 O O . PRO A 1 126 ? -3.478 10.640 2.009 1.00 86.50 126 PRO A O 1
ATOM 976 N N . PHE A 1 127 ? -4.391 9.250 3.521 1.00 87.38 127 PHE A N 1
ATOM 977 C CA . PHE A 1 127 ? -3.120 8.737 4.018 1.00 87.38 127 PHE A CA 1
ATOM 978 C C . PHE A 1 127 ? -2.437 7.828 2.994 1.00 87.38 127 PHE A C 1
ATOM 980 O O . PHE A 1 127 ? -1.246 7.976 2.736 1.00 87.38 127 PHE A O 1
ATOM 987 N N . LEU A 1 128 ? -3.197 6.921 2.368 1.00 92.75 128 LEU A N 1
ATOM 988 C CA . LEU A 1 128 ? -2.677 6.079 1.290 1.00 92.75 128 LEU A CA 1
ATOM 989 C C . LEU A 1 128 ? -2.129 6.936 0.148 1.00 92.75 128 LEU A C 1
ATOM 991 O O . LEU A 1 128 ? -1.016 6.701 -0.303 1.00 92.75 128 LEU A O 1
ATOM 995 N N . LEU A 1 129 ? -2.876 7.958 -0.277 1.00 91.56 129 LEU A N 1
ATOM 996 C CA . LEU A 1 129 ? -2.442 8.861 -1.341 1.00 91.56 129 LEU A CA 1
ATOM 997 C C . LEU A 1 129 ? -1.212 9.673 -0.942 1.00 91.56 129 LEU A C 1
ATOM 999 O O . LEU A 1 129 ? -0.274 9.733 -1.723 1.00 91.56 129 LEU A O 1
ATOM 1003 N N . ALA A 1 130 ? -1.168 10.218 0.277 1.00 88.50 130 ALA A N 1
ATOM 1004 C CA . ALA A 1 130 ? -0.003 10.958 0.756 1.00 88.50 130 ALA A CA 1
ATOM 1005 C C . ALA A 1 130 ? 1.273 10.101 0.729 1.00 88.50 130 ALA A C 1
ATOM 1007 O O . ALA A 1 130 ? 2.303 10.559 0.247 1.00 88.50 130 ALA A O 1
ATOM 1008 N N . LEU A 1 131 ? 1.199 8.840 1.172 1.00 91.00 131 LEU A N 1
ATOM 1009 C CA . LEU A 1 131 ? 2.346 7.931 1.107 1.00 91.00 131 LEU A CA 1
ATOM 1010 C C . LEU A 1 131 ? 2.727 7.545 -0.325 1.00 91.00 131 LEU A C 1
ATOM 1012 O O . LEU A 1 131 ? 3.911 7.442 -0.635 1.00 91.00 131 LEU A O 1
ATOM 1016 N N . LEU A 1 132 ? 1.742 7.312 -1.195 1.00 92.50 132 LEU A N 1
ATOM 1017 C CA . LEU A 1 132 ? 1.986 6.963 -2.597 1.00 92.50 132 LEU A CA 1
ATOM 1018 C C . LEU A 1 132 ? 2.559 8.138 -3.398 1.00 92.50 132 LEU A C 1
ATOM 1020 O O . LEU A 1 132 ? 3.342 7.904 -4.318 1.00 92.50 132 LEU A O 1
ATOM 1024 N N . ASP A 1 133 ? 2.228 9.377 -3.03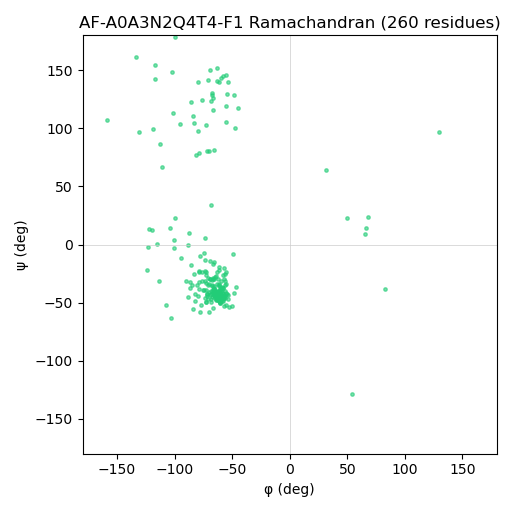3 1.00 87.62 133 ASP A N 1
ATOM 1025 C CA . ASP A 1 133 ? 2.718 10.600 -3.674 1.00 87.62 133 ASP A CA 1
ATOM 1026 C C . ASP A 1 133 ? 4.072 11.075 -3.106 1.00 87.62 133 ASP A C 1
ATOM 1028 O O . ASP A 1 133 ? 4.796 11.790 -3.799 1.00 87.62 133 ASP A O 1
ATOM 1032 N N . ASP A 1 134 ? 4.483 10.613 -1.919 1.00 86.94 134 ASP A N 1
ATOM 1033 C CA . ASP A 1 134 ? 5.708 11.059 -1.232 1.00 86.94 134 ASP A CA 1
ATOM 1034 C C . ASP A 1 134 ? 6.992 10.809 -2.045 1.00 86.94 134 ASP A C 1
ATOM 1036 O O . ASP A 1 134 ? 7.112 9.806 -2.745 1.00 86.94 134 ASP A O 1
ATOM 1040 N N . ALA A 1 135 ? 7.972 11.711 -1.976 1.00 83.56 135 ALA A N 1
ATOM 1041 C CA . ALA A 1 135 ? 9.215 11.585 -2.741 1.00 83.56 135 ALA A CA 1
ATOM 1042 C C . ALA A 1 135 ? 10.170 10.507 -2.191 1.00 83.56 135 ALA A C 1
ATOM 1044 O O . ALA A 1 135 ? 11.012 10.003 -2.934 1.00 83.56 135 ALA A O 1
ATOM 1045 N N . GLU A 1 136 ? 10.050 10.155 -0.911 1.00 87.88 136 GLU A N 1
ATOM 1046 C CA . GLU A 1 136 ? 10.870 9.149 -0.245 1.00 87.88 136 GLU A CA 1
ATOM 1047 C C . GLU A 1 136 ? 10.429 7.737 -0.652 1.00 87.88 136 GLU A C 1
ATOM 1049 O O . GLU A 1 136 ? 9.278 7.326 -0.462 1.00 87.88 136 GLU A O 1
ATOM 1054 N N . VAL A 1 137 ? 11.375 6.952 -1.174 1.00 90.12 137 VAL A N 1
ATOM 1055 C CA . VAL A 1 137 ? 11.128 5.587 -1.670 1.00 90.12 137 VAL A CA 1
ATOM 1056 C C . VAL A 1 137 ? 10.552 4.701 -0.568 1.00 90.12 137 VAL A C 1
ATOM 1058 O O . VAL A 1 137 ? 9.645 3.900 -0.814 1.00 90.12 137 VAL A O 1
ATOM 1061 N N . LYS A 1 138 ? 11.028 4.878 0.668 1.00 90.44 138 LYS A N 1
ATOM 1062 C CA . LYS A 1 138 ? 10.531 4.130 1.826 1.00 90.44 138 LYS A CA 1
ATOM 1063 C C . LYS A 1 138 ? 9.068 4.428 2.115 1.00 90.44 138 LYS A C 1
ATOM 1065 O O . LYS A 1 138 ? 8.294 3.501 2.337 1.00 90.44 138 LYS A O 1
ATOM 1070 N N . HIS A 1 139 ? 8.653 5.692 2.077 1.00 90.81 139 HIS A N 1
ATOM 1071 C CA . HIS A 1 139 ? 7.254 6.054 2.311 1.00 90.81 139 HIS A CA 1
ATOM 1072 C C . HIS A 1 139 ? 6.345 5.478 1.226 1.00 90.81 139 HIS A C 1
ATOM 1074 O O . HIS A 1 139 ? 5.320 4.879 1.560 1.00 90.81 139 HIS A O 1
ATOM 1080 N N . LYS A 1 140 ? 6.766 5.532 -0.046 1.00 92.81 140 LYS A N 1
ATOM 1081 C CA . LYS A 1 140 ? 6.040 4.872 -1.140 1.00 92.81 140 LYS A CA 1
ATOM 1082 C C . LYS A 1 140 ? 5.901 3.370 -0.911 1.00 92.81 140 LYS A C 1
ATOM 1084 O O . LYS A 1 140 ? 4.803 2.836 -1.050 1.00 92.81 140 LYS A O 1
ATOM 1089 N N . ALA A 1 141 ? 6.976 2.685 -0.515 1.00 94.12 141 ALA A N 1
ATOM 1090 C CA . ALA A 1 141 ? 6.934 1.252 -0.223 1.00 94.12 141 ALA A CA 1
ATOM 1091 C C . ALA A 1 141 ? 5.910 0.917 0.880 1.00 94.12 141 ALA A C 1
ATOM 1093 O O . ALA A 1 141 ? 5.119 -0.019 0.724 1.00 94.12 141 ALA A O 1
ATOM 1094 N N . HIS A 1 142 ? 5.855 1.715 1.951 1.00 93.12 142 HIS A N 1
ATOM 1095 C CA . HIS A 1 142 ? 4.831 1.577 2.991 1.00 93.12 142 HIS A CA 1
ATOM 1096 C C . HIS A 1 142 ? 3.423 1.878 2.478 1.00 93.12 142 HIS A C 1
ATOM 1098 O O . HIS A 1 142 ? 2.491 1.135 2.786 1.00 93.12 142 HIS A O 1
ATOM 1104 N N . GLY A 1 143 ? 3.267 2.913 1.650 1.00 94.00 143 GLY A N 1
ATOM 1105 C CA . GLY A 1 143 ? 2.003 3.251 0.998 1.00 94.00 143 GLY A CA 1
ATOM 1106 C C . GLY A 1 143 ? 1.463 2.094 0.162 1.00 94.00 143 GLY A C 1
ATOM 1107 O O . GLY A 1 143 ? 0.290 1.741 0.280 1.00 94.00 143 GLY A O 1
ATOM 1108 N N . LEU A 1 144 ? 2.321 1.434 -0.619 1.00 96.25 144 LEU A N 1
ATOM 1109 C CA . LEU A 1 144 ? 1.960 0.262 -1.420 1.00 96.25 144 LEU A CA 1
ATOM 1110 C C . LEU A 1 144 ? 1.569 -0.932 -0.548 1.00 96.25 144 LEU A C 1
ATOM 1112 O O . LEU A 1 144 ? 0.540 -1.563 -0.795 1.00 96.25 144 LEU A O 1
ATOM 1116 N N . ALA A 1 145 ? 2.356 -1.234 0.488 1.00 94.81 145 ALA A N 1
ATOM 1117 C CA . ALA A 1 145 ? 2.067 -2.331 1.408 1.00 94.81 145 ALA A CA 1
ATOM 1118 C C . ALA A 1 145 ? 0.723 -2.124 2.127 1.00 94.81 145 ALA A C 1
ATOM 1120 O O . ALA A 1 145 ? -0.135 -3.012 2.121 1.00 94.81 145 ALA A O 1
ATOM 1121 N N . ALA A 1 146 ? 0.494 -0.925 2.666 1.00 94.00 146 ALA A N 1
ATOM 1122 C CA . ALA A 1 146 ? -0.760 -0.576 3.320 1.00 94.00 146 ALA A CA 1
ATOM 1123 C C . ALA A 1 146 ? -1.938 -0.560 2.332 1.00 94.00 146 ALA A C 1
ATOM 1125 O O . ALA A 1 146 ? -3.032 -1.009 2.676 1.00 94.00 146 ALA A O 1
ATOM 1126 N N . THR A 1 147 ? -1.714 -0.134 1.083 1.00 95.88 147 THR A N 1
ATOM 1127 C CA . THR A 1 147 ? -2.726 -0.203 0.019 1.00 95.88 147 THR A CA 1
ATOM 1128 C C . THR A 1 147 ? -3.135 -1.648 -0.250 1.00 95.88 147 THR A C 1
ATOM 1130 O O . THR A 1 147 ? -4.326 -1.938 -0.290 1.00 95.88 147 THR A O 1
ATOM 1133 N N . ARG A 1 148 ? -2.192 -2.591 -0.348 1.00 95.56 148 ARG A N 1
ATOM 1134 C CA . ARG A 1 148 ? -2.513 -4.020 -0.531 1.00 95.56 148 ARG A CA 1
ATOM 1135 C C . ARG A 1 148 ? -3.336 -4.593 0.620 1.00 95.56 148 ARG A C 1
ATOM 1137 O O . ARG A 1 148 ? -4.295 -5.335 0.391 1.00 95.56 148 ARG A O 1
ATOM 1144 N N . MET A 1 149 ? -2.991 -4.232 1.857 1.00 94.69 149 MET A N 1
ATOM 1145 C CA . MET A 1 149 ? -3.756 -4.632 3.043 1.00 94.69 149 MET A CA 1
ATOM 1146 C C . MET A 1 149 ? -5.170 -4.046 3.029 1.00 94.69 149 MET A C 1
ATOM 1148 O O . MET A 1 149 ? -6.131 -4.759 3.315 1.00 94.69 149 MET A O 1
ATOM 1152 N N . PHE A 1 150 ? -5.303 -2.772 2.654 1.00 95.12 150 PHE A N 1
ATOM 1153 C CA . PHE A 1 150 ? -6.592 -2.112 2.484 1.00 95.12 150 PHE A CA 1
ATOM 1154 C C . PHE A 1 150 ? -7.429 -2.805 1.401 1.00 95.12 150 PHE A C 1
ATOM 1156 O O . PHE A 1 150 ? -8.571 -3.174 1.663 1.00 95.12 150 PHE A O 1
ATOM 1163 N N . LEU A 1 151 ? -6.860 -3.065 0.218 1.00 94.12 151 LEU A N 1
ATOM 1164 C CA . LEU A 1 151 ? -7.541 -3.745 -0.890 1.00 94.12 151 LEU A CA 1
ATOM 1165 C C . LEU A 1 151 ? -8.011 -5.153 -0.509 1.00 94.12 151 LEU A C 1
ATOM 1167 O O . LEU A 1 151 ? -9.103 -5.553 -0.896 1.00 94.12 151 LEU A O 1
ATOM 1171 N N . GLY A 1 152 ? -7.232 -5.889 0.289 1.00 93.12 152 GLY A N 1
ATOM 1172 C CA . GLY A 1 152 ? -7.597 -7.235 0.744 1.00 93.12 152 GLY A CA 1
ATOM 1173 C C . GLY A 1 152 ? -8.822 -7.287 1.664 1.00 93.12 152 GLY A C 1
ATOM 1174 O O . GLY A 1 152 ? -9.376 -8.361 1.883 1.00 93.12 152 GLY A O 1
ATOM 1175 N N . LYS A 1 153 ? -9.249 -6.142 2.205 1.00 93.56 153 LYS A N 1
ATOM 1176 C CA . LYS A 1 153 ? -10.338 -6.041 3.184 1.00 93.56 153 LYS A CA 1
ATOM 1177 C C . LYS A 1 153 ? -11.460 -5.098 2.752 1.00 93.56 153 LYS A C 1
ATOM 1179 O O . LYS A 1 153 ? -12.572 -5.201 3.262 1.00 93.56 153 LYS A O 1
ATOM 1184 N N . CYS A 1 154 ? -11.179 -4.164 1.846 1.00 92.19 154 CYS A N 1
ATOM 1185 C CA . CYS A 1 154 ? -12.144 -3.184 1.372 1.00 92.19 154 CYS A CA 1
ATOM 1186 C C . CYS A 1 154 ? -13.252 -3.879 0.561 1.00 92.19 154 CYS A C 1
ATOM 1188 O O . CYS A 1 154 ? -12.950 -4.616 -0.382 1.00 92.19 154 CYS A O 1
ATOM 1190 N N . PRO A 1 155 ? -14.540 -3.642 0.875 1.00 91.44 155 PRO A N 1
ATOM 1191 C CA . PRO A 1 155 ? -15.636 -4.166 0.071 1.00 91.44 155 PRO A CA 1
ATOM 1192 C C . PRO A 1 155 ? -15.505 -3.764 -1.413 1.00 91.44 155 PRO A C 1
ATOM 1194 O O . PRO A 1 155 ? -15.409 -2.569 -1.707 1.00 91.44 155 PRO A O 1
ATOM 1197 N N . PRO A 1 156 ? -15.596 -4.705 -2.376 1.00 89.94 156 PRO A N 1
ATOM 1198 C CA . PRO A 1 156 ? -15.399 -4.402 -3.800 1.00 89.94 156 PRO A CA 1
ATOM 1199 C C . PRO A 1 156 ? -16.340 -3.320 -4.349 1.00 89.94 156 PRO A C 1
ATOM 1201 O O . PRO A 1 156 ? -15.983 -2.572 -5.255 1.00 89.94 156 PRO A O 1
ATOM 1204 N N . ALA A 1 157 ? -17.543 -3.198 -3.779 1.00 88.50 157 ALA A N 1
ATOM 1205 C CA . ALA A 1 157 ? -18.504 -2.165 -4.155 1.00 88.50 157 ALA A CA 1
ATOM 1206 C C . ALA A 1 157 ? -17.991 -0.738 -3.890 1.00 88.50 157 ALA A C 1
ATOM 1208 O O . ALA A 1 157 ? -18.382 0.181 -4.603 1.00 88.50 157 ALA A O 1
ATOM 1209 N N . ILE A 1 158 ? -17.124 -0.540 -2.891 1.00 88.81 158 ILE A N 1
ATOM 1210 C CA . ILE A 1 158 ? -16.528 0.769 -2.595 1.00 88.81 158 ILE A CA 1
ATOM 1211 C C . ILE A 1 158 ? -15.475 1.119 -3.637 1.00 88.81 158 ILE A C 1
ATOM 1213 O O . ILE A 1 158 ? -15.510 2.226 -4.168 1.00 88.81 158 ILE A O 1
ATOM 1217 N N . LEU A 1 159 ? -14.598 0.170 -3.974 1.00 87.62 159 LEU A N 1
ATOM 1218 C CA . LEU A 1 159 ? -13.566 0.367 -4.995 1.00 87.62 159 LEU A CA 1
ATOM 1219 C C . LEU A 1 159 ? -14.184 0.839 -6.318 1.00 87.62 159 LEU A C 1
ATOM 1221 O O . LEU A 1 159 ? -13.783 1.881 -6.839 1.00 87.62 159 LEU A O 1
ATOM 1225 N N . ARG A 1 160 ? -15.264 0.170 -6.737 1.00 84.19 160 ARG A N 1
ATOM 1226 C CA . ARG A 1 160 ? -15.945 0.416 -8.014 1.00 84.19 160 ARG A CA 1
ATOM 1227 C C . ARG A 1 160 ? -16.835 1.646 -7.992 1.00 84.19 160 ARG A C 1
ATOM 1229 O O . ARG A 1 160 ? -16.686 2.557 -8.800 1.00 84.19 160 ARG A O 1
ATOM 1236 N N . ASN A 1 161 ? -17.803 1.671 -7.076 1.00 82.94 161 ASN A N 1
ATOM 1237 C CA . ASN A 1 161 ? -18.898 2.639 -7.148 1.00 82.94 161 ASN A CA 1
ATOM 1238 C C . ASN A 1 161 ? -18.482 4.018 -6.641 1.00 82.94 161 ASN A C 1
ATOM 1240 O O . ASN A 1 161 ? -19.106 5.011 -7.004 1.00 82.94 161 ASN A O 1
ATOM 1244 N N . GLN A 1 162 ? -17.458 4.080 -5.788 1.00 84.06 162 GLN A N 1
ATOM 1245 C CA . GLN A 1 162 ? -16.968 5.333 -5.212 1.00 84.06 162 GLN A CA 1
ATOM 1246 C C . GLN A 1 162 ? -15.711 5.853 -5.926 1.00 84.06 162 GLN A C 1
ATOM 1248 O O . GLN A 1 162 ? -15.141 6.850 -5.490 1.00 84.06 162 GLN A O 1
ATOM 1253 N N . GLY A 1 163 ? -15.264 5.194 -7.005 1.00 83.94 163 GLY A N 1
ATOM 1254 C CA . GLY A 1 163 ? -14.069 5.583 -7.763 1.00 83.94 163 GLY A CA 1
ATOM 1255 C C . GLY A 1 163 ? -12.756 5.435 -6.987 1.00 83.94 163 GLY A C 1
ATOM 1256 O O . GLY A 1 163 ? -11.733 5.980 -7.396 1.00 83.94 163 GLY A O 1
ATOM 1257 N N . VAL A 1 164 ? -12.768 4.717 -5.860 1.00 89.19 164 VAL A N 1
ATOM 1258 C CA . VAL A 1 164 ? -11.580 4.512 -5.020 1.00 89.19 164 VAL A CA 1
ATOM 1259 C C . VAL A 1 164 ? -10.540 3.675 -5.756 1.00 89.19 164 VAL A C 1
ATOM 1261 O O . VAL A 1 164 ? -9.353 3.983 -5.670 1.00 89.19 164 VAL A O 1
ATOM 1264 N N . GLY A 1 165 ? -10.972 2.658 -6.506 1.00 89.56 165 GLY A N 1
ATOM 1265 C CA . GLY A 1 165 ? -10.071 1.835 -7.303 1.00 89.56 165 GLY A CA 1
ATOM 1266 C C . GLY A 1 165 ? -9.324 2.660 -8.346 1.00 89.56 165 GLY A C 1
ATOM 1267 O O . GLY A 1 165 ? -8.096 2.658 -8.369 1.00 89.56 165 GLY A O 1
ATOM 1268 N N . GLU A 1 166 ? -10.039 3.470 -9.128 1.00 88.00 166 GLU A N 1
ATOM 1269 C CA . GLU A 1 166 ? -9.423 4.358 -10.120 1.00 88.00 166 GLU A CA 1
ATOM 1270 C C . GLU A 1 166 ? -8.411 5.328 -9.489 1.00 88.00 166 GLU A C 1
ATOM 1272 O O . GLU A 1 166 ? -7.296 5.469 -9.994 1.00 88.00 166 GLU A O 1
ATOM 1277 N N . ILE A 1 167 ? -8.766 5.965 -8.369 1.00 90.94 167 ILE A N 1
ATOM 1278 C CA . ILE A 1 167 ? -7.885 6.917 -7.681 1.00 90.94 167 ILE A CA 1
ATOM 1279 C C . ILE A 1 167 ? -6.609 6.226 -7.174 1.00 90.94 167 ILE A C 1
ATOM 1281 O O . ILE A 1 167 ? -5.515 6.748 -7.382 1.00 90.94 167 ILE A O 1
ATOM 1285 N N . LEU A 1 168 ? -6.726 5.043 -6.561 1.00 93.31 168 LEU A N 1
ATOM 1286 C CA . LEU A 1 168 ? -5.562 4.280 -6.100 1.00 93.31 168 LEU A CA 1
ATOM 1287 C C . LEU A 1 168 ? -4.709 3.793 -7.276 1.00 93.31 168 LEU A C 1
ATOM 1289 O O . LEU A 1 168 ? -3.489 3.914 -7.226 1.00 93.31 168 LEU A O 1
ATOM 1293 N N . SER A 1 169 ? -5.321 3.322 -8.367 1.00 91.56 169 SER A N 1
ATOM 1294 C CA . SER A 1 169 ? -4.585 2.950 -9.582 1.00 91.56 169 SER A CA 1
ATOM 1295 C C . SER A 1 169 ? -3.752 4.118 -10.109 1.00 91.56 169 SER A C 1
ATOM 1297 O O . SER A 1 169 ? -2.582 3.934 -10.436 1.00 91.56 169 SER A O 1
ATOM 1299 N N . GLN A 1 170 ? -4.338 5.317 -10.189 1.00 91.38 170 GLN A N 1
ATOM 1300 C CA . GLN A 1 170 ? -3.644 6.511 -10.678 1.00 91.38 170 GLN A CA 1
ATOM 1301 C C . GLN A 1 170 ? -2.503 6.954 -9.755 1.00 91.38 170 GLN A C 1
ATOM 1303 O O . GLN A 1 170 ? -1.536 7.530 -10.244 1.00 91.38 170 GLN A O 1
ATOM 1308 N N . ALA A 1 171 ? -2.613 6.700 -8.450 1.00 93.06 171 ALA A N 1
ATOM 1309 C CA . ALA A 1 171 ? -1.569 7.018 -7.478 1.00 93.06 171 ALA A CA 1
ATOM 1310 C C . ALA A 1 171 ? -0.420 5.994 -7.479 1.00 93.06 171 ALA A C 1
ATOM 1312 O O . ALA A 1 171 ? 0.727 6.364 -7.258 1.00 93.06 171 ALA A O 1
ATOM 1313 N N . ILE A 1 172 ? -0.700 4.716 -7.765 1.00 95.12 172 ILE A N 1
ATOM 1314 C CA . ILE A 1 172 ? 0.331 3.664 -7.809 1.00 95.12 172 ILE A CA 1
ATOM 1315 C C . ILE A 1 172 ? 1.129 3.707 -9.120 1.00 95.12 172 ILE A C 1
ATOM 1317 O O . ILE A 1 172 ? 2.333 3.470 -9.117 1.00 95.12 172 ILE A O 1
ATOM 1321 N N . GLN A 1 173 ? 0.485 3.996 -10.254 1.00 92.00 173 GLN A N 1
ATOM 1322 C CA . GLN A 1 173 ? 1.127 3.921 -11.576 1.00 92.00 173 GLN A CA 1
ATOM 1323 C C . GLN A 1 173 ? 2.442 4.715 -11.713 1.00 92.00 173 GLN A C 1
ATOM 1325 O O . GLN A 1 173 ? 3.401 4.140 -12.224 1.00 92.00 173 GLN A O 1
ATOM 1330 N N . PRO A 1 174 ? 2.567 5.966 -11.223 1.00 92.19 174 PRO A N 1
ATOM 1331 C CA . PRO A 1 174 ? 3.824 6.716 -11.290 1.00 92.19 174 PRO A CA 1
ATOM 1332 C C . PRO A 1 174 ? 5.014 6.000 -10.639 1.00 92.19 174 PRO A C 1
ATOM 1334 O O . PRO A 1 174 ? 6.158 6.232 -11.023 1.00 92.19 174 PRO A O 1
ATOM 1337 N N . THR A 1 175 ? 4.763 5.111 -9.674 1.00 93.56 175 THR A N 1
ATOM 1338 C CA . THR A 1 175 ? 5.799 4.304 -9.028 1.00 93.56 175 THR A CA 1
ATOM 1339 C C . THR A 1 175 ? 6.493 3.342 -9.996 1.00 93.56 175 THR A C 1
ATOM 1341 O O . THR A 1 175 ? 7.663 3.027 -9.801 1.00 93.56 175 THR A O 1
ATOM 1344 N N . LEU A 1 176 ? 5.830 2.912 -11.073 1.00 93.62 176 LEU A N 1
ATOM 1345 C CA . LEU A 1 176 ? 6.414 1.999 -12.064 1.00 93.62 176 LEU A CA 1
ATOM 1346 C C . LEU A 1 176 ? 7.575 2.630 -12.854 1.00 93.62 176 LEU A C 1
ATOM 1348 O O . LEU A 1 176 ? 8.388 1.912 -13.432 1.00 93.62 176 LEU A O 1
ATOM 1352 N N . ALA A 1 177 ? 7.694 3.961 -12.828 1.00 92.44 177 ALA A N 1
ATOM 1353 C CA . ALA A 1 177 ? 8.787 4.705 -13.449 1.00 92.44 177 ALA A CA 1
ATOM 1354 C C . ALA A 1 177 ? 10.014 4.895 -12.532 1.00 92.44 177 ALA A C 1
ATOM 1356 O O . ALA A 1 177 ? 11.001 5.506 -12.948 1.00 92.44 177 ALA A O 1
ATOM 1357 N N . PHE A 1 178 ? 9.985 4.389 -11.292 1.00 92.81 178 PHE A N 1
ATOM 1358 C CA . PHE A 1 178 ? 11.115 4.452 -10.359 1.00 92.81 178 PHE A CA 1
ATOM 1359 C C . PHE A 1 178 ? 12.151 3.380 -10.711 1.00 92.81 178 PHE A C 1
ATOM 1361 O O . PHE A 1 178 ? 12.222 2.312 -10.100 1.00 92.81 178 PHE A O 1
ATOM 1368 N N . LEU A 1 179 ? 12.942 3.675 -11.739 1.00 94.25 179 LEU A N 1
ATOM 1369 C CA . LEU A 1 179 ? 13.918 2.772 -12.341 1.00 94.25 179 LEU A CA 1
ATOM 1370 C C . LEU A 1 179 ? 15.343 3.310 -12.182 1.00 94.25 179 LEU A C 1
ATOM 1372 O O . LEU A 1 179 ? 15.535 4.524 -12.096 1.00 94.25 179 LEU A O 1
ATOM 1376 N N . PRO A 1 180 ? 16.378 2.459 -12.184 1.00 94.38 180 PRO A N 1
ATOM 1377 C CA . PRO A 1 180 ? 17.743 2.951 -12.129 1.00 94.38 180 PRO A CA 1
ATOM 1378 C C . PRO A 1 180 ? 18.120 3.673 -13.439 1.00 94.38 180 PRO A C 1
ATOM 1380 O O . PRO A 1 180 ? 17.622 3.307 -14.503 1.00 94.38 180 PRO A O 1
ATOM 1383 N N . PRO A 1 181 ? 19.018 4.675 -13.386 1.00 92.62 181 PRO A N 1
ATOM 1384 C CA . PRO A 1 181 ? 19.830 5.051 -12.228 1.00 92.62 181 PRO A CA 1
ATOM 1385 C C . PRO A 1 181 ? 19.159 6.058 -11.274 1.00 92.62 181 PRO A C 1
ATOM 1387 O O . PRO A 1 181 ? 19.849 6.584 -10.406 1.00 92.62 181 PRO A O 1
ATOM 1390 N N . LEU A 1 182 ? 17.857 6.359 -11.421 1.00 92.56 182 LEU A N 1
ATOM 1391 C CA . LEU A 1 182 ? 17.160 7.310 -10.539 1.00 92.56 182 LEU A CA 1
ATOM 1392 C C . LEU A 1 182 ? 17.202 6.861 -9.073 1.00 92.56 182 LEU A C 1
ATOM 1394 O O . LEU A 1 182 ? 17.401 7.686 -8.186 1.00 92.56 182 LEU A O 1
ATOM 1398 N N . ILE A 1 183 ? 17.034 5.558 -8.842 1.00 93.75 183 ILE A N 1
ATOM 1399 C CA . ILE A 1 183 ? 17.168 4.904 -7.537 1.00 93.75 183 ILE A CA 1
ATOM 1400 C C . ILE A 1 183 ? 18.016 3.625 -7.670 1.00 93.75 183 ILE A C 1
ATOM 1402 O O . ILE A 1 183 ? 18.182 3.126 -8.792 1.00 93.75 183 ILE A O 1
ATOM 1406 N N . PRO A 1 184 ? 18.570 3.086 -6.568 1.00 95.81 184 PRO A N 1
ATOM 1407 C CA . PRO A 1 184 ? 19.333 1.839 -6.589 1.00 95.81 184 PRO A CA 1
ATOM 1408 C C . PRO A 1 184 ? 18.552 0.657 -7.204 1.00 95.81 184 PRO A C 1
ATOM 1410 O O . PRO A 1 184 ? 17.330 0.586 -7.043 1.00 95.81 184 PRO A O 1
ATOM 1413 N N . PRO A 1 185 ? 19.217 -0.283 -7.909 1.00 95.75 185 PRO A N 1
ATOM 1414 C CA . PRO A 1 185 ? 18.550 -1.424 -8.550 1.00 95.75 185 PRO A CA 1
ATOM 1415 C C . PRO A 1 185 ? 17.722 -2.302 -7.610 1.00 95.75 185 PRO A C 1
ATOM 1417 O O . PRO A 1 185 ? 16.627 -2.723 -7.977 1.00 95.75 185 PRO A O 1
ATOM 1420 N N . ASP A 1 186 ? 18.213 -2.551 -6.399 1.00 95.44 186 ASP A N 1
ATOM 1421 C CA . ASP A 1 186 ? 17.535 -3.331 -5.365 1.00 95.44 186 ASP A CA 1
ATOM 1422 C C . ASP A 1 186 ? 16.289 -2.612 -4.827 1.00 95.44 186 ASP A C 1
ATOM 1424 O O . ASP A 1 186 ? 15.223 -3.222 -4.696 1.00 95.44 186 ASP A O 1
ATOM 1428 N N . GLU A 1 187 ? 16.386 -1.301 -4.594 1.00 94.81 187 GLU A N 1
ATOM 1429 C CA . GLU A 1 187 ? 15.245 -0.474 -4.198 1.00 94.81 187 GLU A CA 1
ATOM 1430 C C . GLU A 1 187 ? 14.192 -0.391 -5.309 1.00 94.81 187 GLU A C 1
ATOM 1432 O O . GLU A 1 187 ? 12.998 -0.529 -5.035 1.00 94.81 187 GLU A O 1
ATOM 1437 N N . SER A 1 188 ? 14.620 -0.241 -6.567 1.00 96.25 188 SER A N 1
ATOM 1438 C CA . SER A 1 188 ? 13.730 -0.267 -7.732 1.00 96.25 188 SER A CA 1
ATOM 1439 C C . SER A 1 188 ? 13.004 -1.598 -7.849 1.00 96.25 188 SER A C 1
ATOM 1441 O O . SER A 1 188 ? 11.778 -1.620 -7.926 1.00 96.25 188 SER A O 1
ATOM 1443 N N . ALA A 1 189 ? 13.732 -2.713 -7.778 1.00 96.44 189 ALA A N 1
ATOM 1444 C CA . ALA A 1 189 ? 13.148 -4.046 -7.827 1.00 96.44 189 ALA A CA 1
ATOM 1445 C C . ALA A 1 189 ? 12.106 -4.251 -6.713 1.00 96.44 189 ALA A C 1
ATOM 1447 O O . ALA A 1 189 ? 10.991 -4.699 -6.991 1.00 96.44 189 ALA A O 1
ATOM 1448 N N . ARG A 1 190 ? 12.420 -3.858 -5.468 1.00 95.88 190 ARG A N 1
ATOM 1449 C CA . ARG A 1 190 ? 11.481 -3.927 -4.334 1.00 95.88 190 ARG A CA 1
ATOM 1450 C C . ARG A 1 190 ? 10.227 -3.092 -4.588 1.00 95.88 190 ARG A C 1
ATOM 1452 O O . ARG A 1 190 ? 9.113 -3.554 -4.336 1.00 95.88 190 ARG A O 1
ATOM 1459 N N . LEU A 1 191 ? 10.398 -1.859 -5.054 1.00 95.62 191 LEU A N 1
ATOM 1460 C CA . LEU A 1 191 ? 9.296 -0.924 -5.239 1.00 95.62 191 LEU A CA 1
ATOM 1461 C C . LEU A 1 191 ? 8.382 -1.347 -6.398 1.00 95.62 191 LEU A C 1
ATOM 1463 O O . LEU A 1 191 ? 7.158 -1.317 -6.256 1.00 95.62 191 LEU A O 1
ATOM 1467 N N . LEU A 1 192 ? 8.965 -1.822 -7.500 1.00 96.31 192 LEU A N 1
ATOM 1468 C CA . LEU A 1 192 ? 8.236 -2.414 -8.618 1.00 96.31 192 LEU A CA 1
ATOM 1469 C C . LEU A 1 192 ? 7.434 -3.638 -8.181 1.00 96.31 192 LEU A C 1
ATOM 1471 O O . LEU A 1 192 ? 6.262 -3.750 -8.534 1.00 96.31 192 LEU A O 1
ATOM 1475 N N . ASP A 1 193 ? 8.031 -4.535 -7.394 1.00 96.81 193 ASP A N 1
ATOM 1476 C CA . ASP A 1 193 ? 7.346 -5.743 -6.938 1.00 96.81 193 ASP A CA 1
ATOM 1477 C C . ASP A 1 193 ? 6.095 -5.406 -6.113 1.00 96.81 193 ASP A C 1
ATOM 1479 O O . ASP A 1 193 ? 5.017 -5.970 -6.334 1.00 96.81 193 ASP A O 1
ATOM 1483 N N . LEU A 1 194 ? 6.205 -4.415 -5.223 1.00 96.88 194 LEU A N 1
ATOM 1484 C CA . LEU A 1 194 ? 5.082 -3.895 -4.446 1.00 96.88 194 LEU A CA 1
ATOM 1485 C C . LEU A 1 194 ? 4.023 -3.218 -5.331 1.00 96.88 194 LE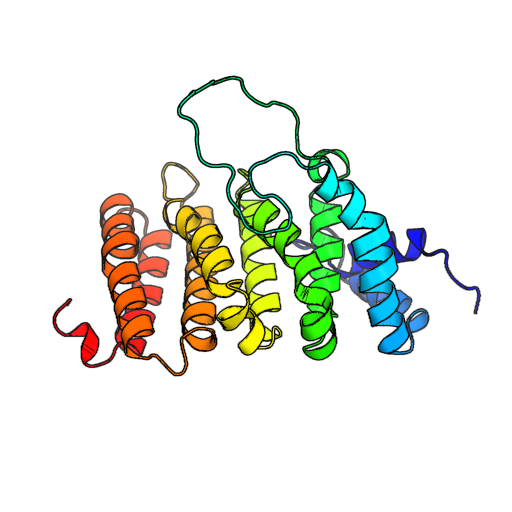U A C 1
ATOM 1487 O O . LEU A 1 194 ? 2.828 -3.461 -5.135 1.00 96.88 194 LEU A O 1
ATOM 1491 N N . ALA A 1 195 ? 4.442 -2.400 -6.300 1.00 96.88 195 ALA A N 1
ATOM 1492 C CA . ALA A 1 195 ? 3.552 -1.640 -7.175 1.00 96.88 195 ALA A CA 1
ATOM 1493 C C . ALA A 1 195 ? 2.757 -2.537 -8.129 1.00 96.88 195 ALA A C 1
ATOM 1495 O O . ALA A 1 195 ? 1.527 -2.443 -8.168 1.00 96.88 195 ALA A O 1
ATOM 1496 N N . TYR A 1 196 ? 3.423 -3.458 -8.832 1.00 96.00 196 TYR A N 1
ATOM 1497 C CA . TYR A 1 196 ? 2.744 -4.439 -9.681 1.00 96.00 196 TYR A CA 1
ATOM 1498 C C . TYR A 1 196 ? 1.800 -5.316 -8.860 1.00 96.00 196 TYR A C 1
ATOM 1500 O O . TYR A 1 196 ? 0.641 -5.475 -9.238 1.00 96.00 196 TYR A O 1
ATOM 1508 N N . SER A 1 197 ? 2.234 -5.803 -7.693 1.00 96.25 197 SER A N 1
ATOM 1509 C CA . SER A 1 197 ? 1.369 -6.602 -6.816 1.00 96.25 197 SER A CA 1
ATOM 1510 C C . SER A 1 197 ? 0.095 -5.855 -6.405 1.00 96.25 197 SER A C 1
ATOM 1512 O O . SER A 1 197 ? -0.986 -6.443 -6.390 1.00 96.25 197 SER A O 1
ATOM 1514 N N . ALA A 1 198 ? 0.200 -4.563 -6.075 1.00 95.88 198 ALA A N 1
ATOM 1515 C CA . ALA A 1 198 ? -0.948 -3.742 -5.696 1.00 95.88 198 ALA A CA 1
ATOM 1516 C C . ALA A 1 198 ? -1.889 -3.472 -6.881 1.00 95.88 198 ALA A C 1
ATOM 1518 O O . ALA A 1 198 ? -3.106 -3.603 -6.740 1.00 95.88 198 ALA A O 1
ATOM 1519 N N . ILE A 1 199 ? -1.339 -3.147 -8.056 1.00 93.69 199 ILE A N 1
ATOM 1520 C CA . ILE A 1 199 ? -2.121 -2.909 -9.275 1.00 93.69 199 ILE A CA 1
ATOM 1521 C C . ILE A 1 199 ? -2.849 -4.177 -9.726 1.00 93.69 199 ILE A C 1
ATOM 1523 O O . ILE A 1 199 ? -4.025 -4.102 -10.072 1.00 93.69 199 ILE A O 1
ATOM 1527 N N . LEU A 1 200 ? -2.191 -5.337 -9.708 1.00 93.19 200 LEU A N 1
ATOM 1528 C CA . LEU A 1 200 ? -2.813 -6.605 -10.100 1.00 93.19 200 LEU A CA 1
ATOM 1529 C C . LEU A 1 200 ? -3.910 -7.015 -9.117 1.00 93.19 200 LEU A C 1
ATOM 1531 O O . LEU A 1 200 ? -5.006 -7.385 -9.533 1.00 93.19 200 LEU A O 1
ATOM 1535 N N . GLN A 1 201 ? -3.674 -6.855 -7.813 1.00 93.38 201 GLN A N 1
ATOM 1536 C CA . GLN A 1 201 ? -4.711 -7.072 -6.805 1.00 93.38 201 GLN A CA 1
ATOM 1537 C C . GLN A 1 201 ? -5.926 -6.166 -7.051 1.00 93.38 201 GLN A C 1
ATOM 1539 O O . GLN A 1 201 ? -7.067 -6.626 -7.006 1.00 93.38 201 GLN A O 1
ATOM 1544 N N . LEU A 1 202 ? -5.697 -4.889 -7.362 1.00 91.25 202 LEU A N 1
ATOM 1545 C CA . LEU A 1 202 ? -6.772 -3.973 -7.721 1.00 91.25 202 LEU A CA 1
ATOM 1546 C C . LEU A 1 202 ? -7.485 -4.415 -9.011 1.00 91.25 202 LEU A C 1
ATOM 1548 O O . LEU A 1 202 ? -8.715 -4.440 -9.039 1.00 91.25 202 LEU A O 1
ATOM 1552 N N . ALA A 1 203 ? -6.739 -4.832 -10.039 1.00 89.06 203 ALA A N 1
ATOM 1553 C CA . ALA A 1 203 ? -7.272 -5.337 -11.305 1.00 89.06 203 ALA A CA 1
ATOM 1554 C C . ALA A 1 203 ? -8.247 -6.511 -11.097 1.00 89.06 203 ALA A C 1
ATOM 1556 O O . ALA A 1 203 ? -9.314 -6.574 -11.716 1.00 89.06 203 ALA A O 1
ATOM 1557 N N . GLN A 1 204 ? -7.902 -7.416 -10.180 1.00 86.56 204 GLN A N 1
ATOM 1558 C CA . GLN A 1 204 ? -8.708 -8.584 -9.835 1.00 86.56 204 GLN A CA 1
ATOM 1559 C C . GLN A 1 204 ? -9.991 -8.234 -9.069 1.00 86.56 204 GLN A C 1
ATOM 1561 O O . GLN A 1 204 ? -11.010 -8.905 -9.262 1.00 86.56 204 GLN A O 1
ATOM 1566 N N . ILE A 1 205 ? -9.960 -7.211 -8.207 1.00 84.56 205 ILE A N 1
ATOM 1567 C CA . ILE A 1 205 ? -11.093 -6.847 -7.342 1.00 84.56 205 ILE A CA 1
ATOM 1568 C C . ILE A 1 205 ? -12.040 -5.863 -8.039 1.00 84.56 205 ILE A C 1
ATOM 1570 O O . ILE A 1 205 ? -13.261 -6.024 -7.971 1.00 84.56 205 ILE A O 1
ATOM 1574 N N . ASP A 1 206 ? -11.506 -4.839 -8.697 1.00 73.31 206 ASP A N 1
ATOM 1575 C CA . ASP A 1 206 ? -12.284 -3.700 -9.186 1.00 73.31 206 ASP A CA 1
ATOM 1576 C C . ASP A 1 206 ? -13.007 -4.027 -10.507 1.00 73.31 206 ASP A C 1
ATOM 1578 O O . ASP A 1 206 ? -14.171 -3.678 -10.691 1.00 73.31 206 ASP A O 1
ATOM 1582 N N . TRP A 1 207 ? -12.409 -4.840 -11.385 1.00 71.62 207 TRP A N 1
ATOM 1583 C CA . TRP A 1 207 ? -12.961 -5.102 -12.725 1.00 71.62 207 TRP A CA 1
ATOM 1584 C C . TRP A 1 207 ? -13.748 -6.414 -12.888 1.00 71.62 207 TRP A C 1
ATOM 1586 O O . TRP A 1 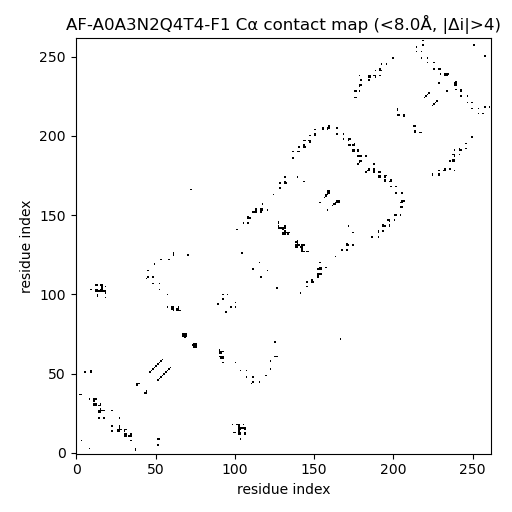207 ? -13.938 -6.897 -14.004 1.00 71.62 207 TRP A O 1
ATOM 1596 N N . GLN A 1 208 ? -14.287 -6.990 -11.811 1.00 67.44 208 GLN A N 1
ATOM 1597 C CA . GLN A 1 208 ? -15.297 -8.057 -11.922 1.00 67.44 208 GLN A CA 1
ATOM 1598 C C . GLN A 1 208 ? -16.703 -7.447 -11.823 1.00 67.44 208 GLN A C 1
ATOM 1600 O O . GLN A 1 208 ? -17.113 -7.112 -10.718 1.00 67.44 208 GLN A O 1
ATOM 1605 N N . PRO A 1 209 ? -17.477 -7.276 -12.911 1.00 67.94 209 PRO A N 1
ATOM 1606 C CA . PRO A 1 209 ? -17.609 -8.261 -13.987 1.00 67.94 209 PRO A CA 1
ATOM 1607 C C . PRO A 1 209 ? -17.091 -7.824 -15.371 1.00 67.94 209 PRO A C 1
ATOM 1609 O O . PRO A 1 209 ? -17.203 -8.604 -16.315 1.00 67.94 209 PRO A O 1
ATOM 1612 N N . ASP A 1 210 ? -16.552 -6.611 -15.539 1.00 82.44 210 ASP A N 1
ATOM 1613 C CA . ASP A 1 210 ? -16.080 -6.126 -16.848 1.00 82.44 210 ASP A CA 1
ATOM 1614 C C . ASP A 1 210 ? -14.673 -6.647 -17.193 1.00 82.44 210 ASP A C 1
ATOM 1616 O O . ASP A 1 210 ? -13.665 -5.935 -17.143 1.00 82.44 210 ASP A O 1
ATOM 1620 N N . VAL A 1 211 ? -14.628 -7.915 -17.610 1.00 83.50 211 VAL A N 1
ATOM 1621 C CA . VAL A 1 211 ? -13.412 -8.596 -18.086 1.00 83.50 211 VAL A CA 1
ATOM 1622 C C . VAL A 1 211 ? -12.757 -7.844 -19.250 1.00 83.50 211 VAL A C 1
ATOM 1624 O O . VAL A 1 211 ? -11.536 -7.842 -19.373 1.00 83.50 211 VAL A O 1
ATOM 1627 N N . ASN A 1 212 ? -13.534 -7.158 -20.094 1.00 84.94 212 ASN A N 1
ATOM 1628 C CA . ASN A 1 212 ? -12.980 -6.421 -21.227 1.00 84.94 212 ASN A CA 1
ATOM 1629 C C . ASN A 1 212 ? -12.235 -5.166 -20.765 1.00 84.94 212 ASN A C 1
ATOM 1631 O O . ASN A 1 212 ? -11.157 -4.872 -21.282 1.00 84.94 212 ASN A O 1
ATOM 1635 N N . ALA A 1 213 ? -12.786 -4.420 -19.805 1.00 84.00 213 ALA A N 1
ATOM 1636 C CA . ALA A 1 213 ? -12.086 -3.296 -19.191 1.00 84.00 213 ALA A CA 1
ATOM 1637 C C . ALA A 1 213 ? -10.830 -3.754 -18.448 1.00 84.00 213 ALA A C 1
ATOM 1639 O O . ALA A 1 213 ? -9.778 -3.145 -18.650 1.00 84.00 213 ALA A O 1
ATOM 1640 N N . ARG A 1 214 ? -10.907 -4.868 -17.704 1.00 88.50 214 ARG A N 1
ATOM 1641 C CA . ARG A 1 214 ? -9.732 -5.488 -17.076 1.00 88.50 214 ARG A CA 1
ATOM 1642 C C . ARG A 1 214 ? -8.650 -5.800 -18.105 1.00 88.50 214 ARG A C 1
ATOM 1644 O O . ARG A 1 214 ? -7.513 -5.376 -17.951 1.00 88.50 214 ARG A O 1
ATOM 1651 N N . ASN A 1 215 ? -9.003 -6.493 -19.187 1.00 89.69 215 ASN A N 1
ATOM 1652 C CA . ASN A 1 215 ? -8.035 -6.897 -20.203 1.00 89.69 215 ASN A CA 1
ATOM 1653 C C . ASN A 1 215 ? -7.424 -5.687 -20.918 1.00 89.69 215 ASN A C 1
ATOM 1655 O O . ASN A 1 215 ? -6.218 -5.661 -21.135 1.00 89.69 215 ASN A O 1
ATOM 1659 N N . ARG A 1 216 ? -8.210 -4.644 -21.224 1.00 88.75 216 ARG A N 1
ATOM 1660 C CA . ARG A 1 216 ? -7.666 -3.387 -21.771 1.00 88.75 216 ARG A CA 1
ATOM 1661 C C . ARG A 1 216 ? -6.673 -2.733 -20.813 1.00 88.75 216 ARG A C 1
ATOM 1663 O O . ARG A 1 216 ? -5.648 -2.230 -21.263 1.00 88.75 216 ARG A O 1
ATOM 1670 N N . PHE A 1 217 ? -6.976 -2.735 -19.518 1.00 89.06 217 PHE A N 1
ATOM 1671 C CA . PHE A 1 217 ? -6.087 -2.202 -18.493 1.00 89.06 217 PHE A CA 1
ATOM 1672 C C . PHE A 1 217 ? -4.782 -3.005 -18.400 1.00 89.06 217 PHE A C 1
ATOM 1674 O O . PHE A 1 217 ? -3.707 -2.420 -18.467 1.00 89.06 217 PHE A O 1
ATOM 1681 N N . LEU A 1 218 ? -4.863 -4.336 -18.345 1.00 91.25 218 LEU A N 1
ATOM 1682 C CA . LEU A 1 218 ? -3.701 -5.229 -18.300 1.00 91.25 218 LEU A CA 1
ATOM 1683 C C . LEU A 1 218 ? -2.832 -5.138 -19.567 1.00 91.25 218 LEU A C 1
ATOM 1685 O O . LEU A 1 218 ? -1.609 -5.079 -19.473 1.00 91.25 218 LEU A O 1
ATOM 1689 N N . VAL A 1 219 ? -3.444 -5.043 -20.753 1.00 90.56 219 VAL A N 1
ATOM 1690 C CA . VAL A 1 219 ? -2.717 -4.788 -22.010 1.00 90.56 219 VAL A CA 1
ATOM 1691 C C . VAL A 1 219 ? -2.009 -3.437 -21.962 1.00 90.56 219 VAL A C 1
ATOM 1693 O O . VAL A 1 219 ? -0.859 -3.331 -22.382 1.00 90.56 219 VAL A O 1
ATOM 1696 N N . LYS A 1 220 ? -2.670 -2.400 -21.434 1.00 89.75 220 LYS A N 1
ATOM 1697 C CA . LYS A 1 220 ? -2.050 -1.086 -21.255 1.00 89.75 220 LYS A CA 1
ATOM 1698 C C . LYS A 1 220 ? -0.864 -1.160 -20.290 1.00 89.75 220 LYS A C 1
ATOM 1700 O O . LYS A 1 220 ? 0.171 -0.585 -20.590 1.00 89.75 220 LYS A O 1
ATOM 1705 N N . LEU A 1 221 ? -0.991 -1.900 -19.190 1.00 90.88 221 LEU A N 1
ATOM 1706 C CA . LEU A 1 221 ? 0.081 -2.111 -18.216 1.00 90.88 221 LEU A CA 1
ATOM 1707 C C . LEU A 1 221 ? 1.299 -2.805 -18.852 1.00 90.88 221 LEU A C 1
ATOM 1709 O O . LEU A 1 221 ? 2.424 -2.349 -18.672 1.00 90.88 221 LEU A O 1
ATOM 1713 N N . LEU A 1 222 ? 1.084 -3.849 -19.662 1.00 90.00 222 LEU A N 1
ATOM 1714 C CA . LEU A 1 222 ? 2.167 -4.482 -20.425 1.00 90.00 222 LEU A CA 1
ATOM 1715 C C . LEU A 1 222 ? 2.821 -3.508 -21.411 1.00 90.00 222 LEU A C 1
ATOM 1717 O O . LEU A 1 222 ? 4.047 -3.422 -21.498 1.00 90.00 222 LEU A O 1
ATOM 1721 N N . ARG A 1 223 ? 1.998 -2.780 -22.171 1.00 86.06 223 ARG A N 1
ATOM 1722 C CA . ARG A 1 223 ? 2.478 -1.952 -23.276 1.00 86.06 223 ARG A CA 1
ATOM 1723 C C . ARG A 1 223 ? 3.198 -0.691 -22.810 1.00 86.06 223 ARG A C 1
ATOM 1725 O O . ARG A 1 223 ? 4.272 -0.383 -23.317 1.00 86.06 223 ARG A O 1
ATOM 1732 N N . ASP A 1 224 ? 2.567 0.039 -21.901 1.00 86.19 224 ASP A N 1
ATOM 1733 C CA . ASP A 1 224 ? 2.970 1.393 -21.533 1.00 86.19 224 ASP A CA 1
ATOM 1734 C C . ASP A 1 224 ? 3.972 1.377 -20.367 1.00 86.19 224 ASP A C 1
ATOM 1736 O O . ASP A 1 224 ? 4.857 2.226 -20.337 1.00 86.19 224 ASP A O 1
ATOM 1740 N N . GLU A 1 225 ? 3.888 0.398 -19.457 1.00 87.44 225 GLU A N 1
ATOM 1741 C CA . GLU A 1 225 ? 4.716 0.365 -18.241 1.00 87.44 225 GLU A CA 1
ATOM 1742 C C . GLU A 1 225 ? 5.810 -0.713 -18.315 1.00 87.44 225 GLU A C 1
ATOM 1744 O O . GLU A 1 225 ? 6.993 -0.408 -18.154 1.00 87.44 225 GLU A O 1
ATOM 1749 N N . PHE A 1 226 ? 5.460 -1.972 -18.620 1.00 88.31 226 PHE A N 1
ATOM 1750 C CA . PHE A 1 226 ? 6.446 -3.064 -18.647 1.00 88.31 226 PHE A CA 1
ATOM 1751 C C . PHE A 1 226 ? 7.483 -2.899 -19.762 1.00 88.31 226 PHE A C 1
ATOM 1753 O O . PHE A 1 226 ? 8.678 -2.906 -19.470 1.00 88.31 226 PHE A O 1
ATOM 1760 N N . PHE A 1 227 ? 7.076 -2.747 -21.031 1.00 86.44 227 PHE A N 1
ATOM 1761 C CA . PHE A 1 227 ? 8.060 -2.655 -22.121 1.00 86.44 227 PHE A CA 1
ATOM 1762 C C . PHE A 1 227 ? 8.919 -1.396 -22.015 1.00 86.44 227 PHE A C 1
ATOM 1764 O O . PHE A 1 227 ? 10.119 -1.466 -22.278 1.00 86.44 227 PHE A O 1
ATOM 1771 N N . ALA A 1 228 ? 8.337 -0.271 -21.591 1.00 87.06 228 ALA A N 1
ATOM 1772 C CA . ALA A 1 228 ? 9.086 0.955 -21.341 1.00 87.06 228 ALA A CA 1
ATOM 1773 C C . ALA A 1 228 ? 10.126 0.748 -20.229 1.00 87.06 228 ALA A C 1
ATOM 1775 O O . ALA A 1 228 ? 11.300 1.084 -20.407 1.00 87.06 228 ALA A O 1
ATOM 1776 N N . GLY A 1 229 ? 9.724 0.121 -19.118 1.00 88.75 229 GLY A N 1
ATOM 1777 C CA . GLY A 1 229 ? 10.625 -0.182 -18.012 1.00 88.75 229 GLY A CA 1
ATOM 1778 C C . GLY A 1 229 ? 11.727 -1.169 -18.389 1.00 88.75 229 GLY A C 1
ATOM 1779 O O . GLY A 1 229 ? 12.895 -0.929 -18.092 1.00 88.75 229 GLY A O 1
ATOM 1780 N N . TYR A 1 230 ? 11.389 -2.233 -19.120 1.00 91.19 230 TYR A N 1
ATOM 1781 C CA . TYR A 1 230 ? 12.361 -3.216 -19.596 1.00 91.19 230 TYR A CA 1
ATOM 1782 C C . TYR A 1 230 ? 13.374 -2.577 -20.550 1.00 91.19 230 TYR A C 1
ATOM 1784 O O . TYR A 1 230 ? 14.576 -2.757 -20.383 1.00 91.19 230 TYR A O 1
ATOM 1792 N N . GLN A 1 231 ? 12.922 -1.779 -21.521 1.00 90.25 231 GLN A N 1
ATOM 1793 C CA . GLN A 1 231 ? 13.824 -1.078 -22.440 1.00 90.25 231 GLN A CA 1
ATOM 1794 C C . GLN A 1 231 ? 14.787 -0.139 -21.705 1.00 90.25 231 GLN A C 1
ATOM 1796 O O . GLN A 1 231 ? 15.952 -0.046 -22.086 1.00 90.25 231 GLN A O 1
ATOM 1801 N N . HIS A 1 232 ? 14.320 0.532 -20.652 1.00 90.94 232 HIS A N 1
ATOM 1802 C CA . HIS A 1 232 ? 15.135 1.459 -19.870 1.00 90.94 232 HIS A CA 1
ATOM 1803 C C . HIS A 1 232 ? 16.137 0.758 -18.938 1.00 90.94 232 HIS A C 1
ATOM 1805 O O . HIS A 1 232 ? 17.268 1.223 -18.779 1.00 90.94 232 HIS A O 1
ATOM 1811 N N . ALA A 1 233 ? 15.717 -0.344 -18.312 1.00 92.31 233 ALA A N 1
ATOM 1812 C CA . ALA A 1 233 ? 16.407 -0.956 -17.179 1.00 92.31 233 ALA A CA 1
ATOM 1813 C C . ALA A 1 233 ? 16.876 -2.405 -17.422 1.00 92.31 233 ALA A C 1
ATOM 1815 O O . ALA A 1 233 ? 17.285 -3.070 -16.473 1.00 92.31 233 ALA A O 1
ATOM 1816 N N . SER A 1 234 ? 16.859 -2.896 -18.668 1.00 92.31 234 SER A N 1
ATOM 1817 C CA . SER A 1 234 ? 17.260 -4.274 -19.029 1.00 92.31 234 SER A CA 1
ATOM 1818 C C . SER A 1 234 ? 18.675 -4.673 -18.588 1.00 92.31 234 SER A C 1
ATOM 1820 O O . SER A 1 234 ? 18.965 -5.855 -18.424 1.00 92.31 234 SER A O 1
ATOM 1822 N N . GLN A 1 235 ? 19.567 -3.705 -18.375 1.00 93.88 235 GLN A N 1
ATOM 1823 C CA . GLN A 1 235 ? 20.917 -3.927 -17.855 1.00 93.88 235 GLN A CA 1
ATOM 1824 C C . GLN A 1 235 ? 20.963 -4.258 -16.352 1.00 93.88 235 GLN A C 1
ATOM 1826 O O . GLN A 1 235 ? 22.005 -4.694 -15.865 1.00 93.88 235 GLN A O 1
ATOM 1831 N N . TYR A 1 236 ? 19.868 -4.046 -15.616 1.00 96.19 236 TYR A N 1
ATOM 1832 C CA . TYR A 1 236 ? 19.765 -4.325 -14.184 1.00 96.19 236 TYR A CA 1
ATOM 1833 C C . TYR A 1 236 ? 19.008 -5.637 -13.975 1.00 96.19 236 TYR A C 1
ATOM 1835 O O . TYR A 1 236 ? 17.816 -5.744 -14.284 1.00 96.19 236 TYR A O 1
ATOM 1843 N N . HIS A 1 237 ? 19.708 -6.656 -13.475 1.00 95.44 237 HIS A N 1
ATOM 1844 C CA . HIS A 1 237 ? 19.167 -8.010 -13.366 1.00 95.44 237 HIS A CA 1
ATOM 1845 C C . HIS A 1 237 ? 17.997 -8.083 -12.380 1.00 95.44 237 HIS A C 1
ATOM 1847 O O . HIS A 1 237 ? 16.971 -8.674 -12.705 1.00 95.44 237 HIS A O 1
ATOM 1853 N N . GLU A 1 238 ? 18.118 -7.418 -11.232 1.00 95.50 238 GLU A N 1
ATOM 1854 C CA . GLU A 1 238 ? 17.117 -7.373 -10.164 1.00 95.50 238 GLU A CA 1
ATOM 1855 C C . GLU A 1 238 ? 15.790 -6.794 -10.674 1.00 95.50 238 GLU A C 1
ATOM 1857 O O . GLU A 1 238 ? 14.713 -7.339 -10.431 1.00 95.50 238 GLU A O 1
ATOM 1862 N N . VAL A 1 239 ? 15.874 -5.710 -11.450 1.00 95.88 239 VAL A N 1
ATOM 1863 C CA . VAL A 1 239 ? 14.716 -5.054 -12.071 1.00 95.88 239 VAL A CA 1
ATOM 1864 C C . VAL A 1 239 ? 14.112 -5.950 -13.149 1.00 95.88 239 VAL A C 1
ATOM 1866 O O . VAL A 1 239 ? 12.901 -6.167 -13.180 1.00 95.88 239 VAL A O 1
ATOM 1869 N N . THR A 1 240 ? 14.956 -6.510 -14.016 1.00 94.44 240 THR A N 1
ATOM 1870 C CA . THR A 1 240 ? 14.529 -7.379 -15.118 1.00 94.44 240 THR A CA 1
ATOM 1871 C C . THR A 1 240 ? 13.814 -8.631 -14.616 1.00 94.44 240 THR A C 1
ATOM 1873 O O . THR A 1 240 ? 12.805 -9.039 -15.195 1.00 94.44 240 THR A O 1
ATOM 1876 N N . GLU A 1 241 ? 14.296 -9.226 -13.525 1.00 95.56 241 GLU A N 1
ATOM 1877 C CA . GLU A 1 241 ? 13.673 -10.384 -12.891 1.00 95.56 241 GLU A CA 1
ATOM 1878 C C . GLU A 1 241 ? 12.245 -10.060 -12.428 1.00 95.56 241 GLU A C 1
ATOM 1880 O O . GLU A 1 241 ? 11.304 -10.781 -12.765 1.00 95.56 241 GLU A O 1
ATOM 1885 N N . VAL A 1 242 ? 12.066 -8.942 -11.714 1.00 95.94 242 VAL A N 1
ATOM 1886 C CA . VAL A 1 242 ? 10.752 -8.495 -11.224 1.00 95.94 242 VAL A CA 1
ATOM 1887 C C . VAL A 1 242 ? 9.804 -8.191 -12.379 1.00 95.94 242 VAL A C 1
ATOM 1889 O O . VAL A 1 242 ? 8.672 -8.677 -12.387 1.00 95.94 242 VAL A O 1
ATOM 1892 N N . LEU A 1 243 ? 10.266 -7.437 -13.379 1.00 94.19 243 LEU A N 1
ATOM 1893 C CA . LEU A 1 243 ? 9.466 -7.102 -14.554 1.00 94.19 243 LEU A CA 1
ATOM 1894 C C . LEU A 1 243 ? 9.001 -8.365 -15.292 1.00 94.19 243 LEU A C 1
ATOM 1896 O O . LEU A 1 243 ? 7.825 -8.476 -15.630 1.00 94.19 243 LEU A O 1
ATOM 1900 N N . THR A 1 244 ? 9.900 -9.327 -15.514 1.00 93.62 244 THR A N 1
ATOM 1901 C CA . THR A 1 244 ? 9.585 -10.574 -16.233 1.00 93.62 244 THR A CA 1
ATOM 1902 C C . THR A 1 244 ? 8.604 -11.447 -15.452 1.00 93.62 244 THR A C 1
ATOM 1904 O O . THR A 1 244 ? 7.694 -12.038 -16.030 1.00 93.62 244 THR A O 1
ATOM 1907 N N . ARG A 1 245 ? 8.751 -11.512 -14.125 1.00 95.44 245 ARG A N 1
ATOM 1908 C CA . ARG A 1 245 ? 7.835 -12.260 -13.256 1.00 95.44 245 ARG A CA 1
ATOM 1909 C C . ARG A 1 245 ? 6.414 -11.701 -13.326 1.00 95.44 245 ARG A C 1
ATOM 1911 O O . ARG A 1 245 ? 5.470 -12.460 -13.510 1.00 95.44 245 ARG A O 1
ATOM 1918 N N . HIS A 1 246 ? 6.259 -10.381 -13.211 1.00 94.75 246 HIS A N 1
ATOM 1919 C CA . HIS A 1 246 ? 4.939 -9.744 -13.265 1.00 94.75 246 HIS A CA 1
ATOM 1920 C C . HIS A 1 246 ? 4.345 -9.736 -14.674 1.00 94.75 246 HIS A C 1
ATOM 1922 O O . HIS A 1 246 ? 3.133 -9.891 -14.809 1.00 94.75 246 HIS A O 1
ATOM 1928 N N . SER A 1 247 ? 5.158 -9.629 -15.730 1.00 92.44 247 SER A N 1
ATOM 1929 C CA . SER A 1 247 ? 4.647 -9.746 -17.101 1.00 92.44 247 SER A CA 1
ATOM 1930 C C . SER A 1 247 ? 4.120 -11.146 -17.401 1.00 92.44 247 SER A C 1
ATOM 1932 O O . SER A 1 247 ? 3.062 -11.258 -18.017 1.00 92.44 247 SER A O 1
ATOM 1934 N N . ALA A 1 248 ? 4.774 -12.199 -16.897 1.00 92.19 248 ALA A N 1
ATOM 1935 C CA . ALA A 1 248 ? 4.254 -13.561 -16.971 1.00 92.19 248 ALA A CA 1
ATOM 1936 C C . ALA A 1 248 ? 2.878 -13.672 -16.293 1.00 92.19 248 ALA A C 1
ATOM 1938 O O . ALA A 1 248 ? 1.930 -14.130 -16.929 1.00 92.19 248 ALA A O 1
ATOM 1939 N N . THR A 1 249 ? 2.730 -13.148 -15.069 1.00 93.00 249 THR A N 1
ATOM 1940 C CA . THR A 1 249 ? 1.435 -13.103 -14.366 1.00 93.00 249 THR A CA 1
ATOM 1941 C C . THR A 1 249 ? 0.364 -12.374 -15.181 1.00 93.00 249 THR A C 1
ATOM 1943 O O . THR A 1 249 ? -0.756 -12.862 -15.313 1.00 93.00 249 THR A O 1
ATOM 1946 N N . ILE A 1 250 ? 0.689 -11.222 -15.779 1.00 91.94 250 ILE A N 1
ATOM 1947 C CA . ILE A 1 250 ? -0.275 -10.469 -16.595 1.00 91.94 250 ILE A CA 1
ATOM 1948 C C . ILE A 1 250 ? -0.691 -11.264 -17.840 1.00 91.94 250 ILE A C 1
ATOM 1950 O O . ILE A 1 250 ? -1.872 -11.290 -18.191 1.00 91.94 250 ILE A O 1
ATOM 1954 N N . VAL A 1 251 ? 0.258 -11.916 -18.515 1.00 90.62 251 VAL A N 1
ATOM 1955 C CA . VAL A 1 251 ? -0.020 -12.754 -19.691 1.00 90.62 251 VAL A CA 1
ATOM 1956 C C . VAL A 1 251 ? -0.910 -13.941 -19.315 1.00 90.62 251 VAL A C 1
ATOM 1958 O O . VAL A 1 251 ? -1.865 -14.235 -20.036 1.00 90.62 251 VAL A O 1
ATOM 1961 N N . GLU A 1 252 ? -0.658 -14.577 -18.171 1.00 89.88 252 GLU A N 1
ATOM 1962 C CA . GLU A 1 252 ? -1.503 -15.649 -17.636 1.00 89.88 252 GLU A CA 1
ATOM 1963 C C . GLU A 1 252 ? -2.932 -15.159 -17.342 1.00 89.88 252 GLU A C 1
ATOM 1965 O O . GLU A 1 252 ? -3.898 -15.812 -17.742 1.00 89.88 252 GLU A O 1
ATOM 1970 N N . GLU A 1 253 ? -3.092 -13.981 -16.727 1.00 87.38 253 GLU A N 1
ATOM 1971 C CA . GLU A 1 253 ? -4.408 -13.384 -16.451 1.00 87.38 253 GLU A CA 1
ATOM 1972 C C . GLU A 1 253 ? -5.176 -12.957 -17.715 1.00 87.38 253 GLU A C 1
ATOM 1974 O O . GLU A 1 253 ? -6.416 -12.970 -17.737 1.00 87.38 253 GLU A O 1
ATOM 1979 N N . LEU A 1 254 ? -4.458 -12.561 -18.769 1.00 86.69 254 LEU A N 1
ATOM 1980 C CA . LEU A 1 254 ? -5.028 -12.212 -20.071 1.00 86.69 254 LEU A CA 1
ATOM 1981 C C . LEU A 1 254 ? -5.440 -13.453 -20.881 1.00 86.69 254 LEU A C 1
ATOM 1983 O O . LEU A 1 254 ? -6.391 -13.385 -21.669 1.00 86.69 254 LEU A O 1
ATOM 1987 N N . GLY A 1 255 ? -4.746 -14.581 -20.714 1.00 84.94 255 GLY A N 1
ATOM 1988 C CA . GLY A 1 255 ? -4.974 -15.799 -21.490 1.00 84.94 255 GLY A CA 1
ATOM 1989 C C . GLY A 1 255 ? -4.912 -15.533 -23.000 1.00 84.94 255 GLY A C 1
ATOM 1990 O O . GLY A 1 255 ? -3.993 -14.889 -23.503 1.00 84.94 255 GLY A O 1
ATOM 1991 N N . LEU A 1 256 ? -5.932 -15.973 -23.748 1.00 76.06 256 LEU A N 1
ATOM 1992 C CA . LEU A 1 256 ? -5.996 -15.765 -25.205 1.00 76.06 256 LEU A CA 1
ATOM 1993 C C . LEU A 1 256 ? -6.021 -14.282 -25.618 1.00 76.06 256 LEU A C 1
ATOM 1995 O O . LEU A 1 256 ? -5.641 -13.963 -26.744 1.00 76.06 256 LEU A O 1
ATOM 1999 N N . ALA A 1 257 ? -6.428 -13.371 -24.727 1.00 74.00 257 ALA A N 1
ATOM 2000 C CA . ALA A 1 257 ? -6.428 -11.937 -25.013 1.00 74.00 257 ALA A CA 1
ATOM 2001 C C . ALA A 1 257 ? -5.011 -11.342 -25.111 1.00 74.00 257 ALA A C 1
ATOM 2003 O O . ALA A 1 257 ? -4.863 -10.239 -25.633 1.00 74.00 257 ALA A O 1
ATOM 2004 N N . ALA A 1 258 ? -3.975 -12.059 -24.658 1.00 67.50 258 ALA A N 1
ATOM 2005 C CA . ALA A 1 258 ? -2.582 -11.641 -24.815 1.00 67.50 258 ALA A CA 1
ATOM 2006 C C . ALA A 1 258 ? -2.045 -11.860 -26.242 1.00 67.50 258 ALA A C 1
ATOM 2008 O O . ALA A 1 258 ? -1.115 -11.173 -26.650 1.00 67.50 258 ALA A O 1
ATOM 2009 N N . SER A 1 259 ? -2.633 -12.781 -27.019 1.00 69.00 259 SER A N 1
ATOM 2010 C CA . SER A 1 259 ? -2.093 -13.224 -28.318 1.00 69.00 259 SER A CA 1
ATOM 2011 C C . SER A 1 259 ? -1.825 -12.116 -29.352 1.00 69.00 259 SER A C 1
ATOM 2013 O O . SER A 1 259 ? -0.877 -12.283 -30.110 1.00 69.00 259 SER A O 1
ATOM 2015 N N . PRO A 1 260 ? -2.599 -11.016 -29.445 1.00 72.06 260 PRO A N 1
ATOM 2016 C CA . PRO A 1 260 ? -2.297 -9.926 -30.381 1.00 72.06 260 PRO A CA 1
ATOM 2017 C C . PRO A 1 260 ? -1.123 -9.027 -29.958 1.00 72.06 260 PRO A C 1
ATOM 2019 O O . PRO A 1 260 ? -0.772 -8.106 -30.694 1.00 72.06 260 PRO A O 1
ATOM 2022 N N . HIS A 1 261 ? -0.595 -9.215 -28.747 1.00 66.75 261 HIS A N 1
ATOM 2023 C CA . HIS A 1 261 ? 0.331 -8.295 -28.082 1.00 66.75 261 HIS A CA 1
ATOM 2024 C C . HIS A 1 261 ? 1.667 -8.945 -27.682 1.00 66.75 261 HIS A C 1
ATOM 2026 O O . HIS A 1 261 ? 2.527 -8.245 -27.146 1.00 66.75 261 HIS A O 1
ATOM 2032 N N . LEU A 1 262 ? 1.821 -10.249 -27.936 1.00 59.41 262 LEU A N 1
ATOM 2033 C CA . LEU A 1 262 ? 3.060 -11.026 -27.822 1.00 59.41 262 LEU A CA 1
ATOM 2034 C C . LEU A 1 262 ? 3.716 -11.154 -29.201 1.00 59.41 262 LEU A C 1
ATOM 2036 O O . LEU A 1 262 ? 4.963 -11.100 -29.254 1.00 59.41 262 LEU A O 1
#

Foldseek 3Di:
DDQDDLVVLLQLLLLLLCQPVPHPPVSNVVSVVVNCVNQVDLVSLLCSLPVRLQVNPVPVQLVQFDDAQDLLRDGPPDPPDPDPPPPVPPRSCVVVPVSSNLSNLSSSLVSDAQVSCAVRVSSNLSQLLCQLQDPDLSSNLSSLVSLQSSLVGHQLCCVAVVVVLVSNLVSLQVQLPCAPPNPDLQSNLSSLLSSLSSNVSSLVRNCVPPLVVSLVVLLCCCPVRLVVRCVVHVVRPSNNVSSVVSNVVSCVSCPVVCVVPD

InterPro domains:
  IPR018870 Tti2 family [PF10521] (9-262)
  IPR018870 Tti2 family [PTHR32226] (87-262)

Mean predicted aligned error: 8.38 Å

Radius of gyration: 19.74 Å; Cα contacts (8 Å, |Δi|>4): 263; chains: 1; bounding box: 40×44×66 Å

Nearest PDB structures (foldseek):
  9ce3-assembly1_D  TM=3.726E-01  e=7.770E-02  Homo sapiens
  5vch-assembly2_B  TM=3.474E-01  e=6.379E-01  Kluyveromyces lactis
  7abh-assembly1_u  TM=3.331E-01  e=1.103E+00  Homo sapiens
  8e2d-assembly1_B  TM=3.365E-01  e=1.481E+00  Homo sapiens
  7onb-assembly1_C  TM=3.479E-01  e=2.163E+00  Homo sapiens

pLDDT: mean 82.93, std 16.68, range [28.52, 96.88]

Solvent-accessible surface area (backbone atoms only — not comparable to full-atom values): 14470 Å² total; per-residue (Å²): 132,86,83,76,56,70,70,58,50,51,55,35,36,24,38,44,27,37,52,95,62,79,43,58,68,73,53,22,55,49,25,45,53,50,47,51,74,72,36,75,42,72,66,52,43,50,47,43,42,50,52,47,44,41,56,61,52,48,35,64,31,55,73,64,38,84,74,70,63,50,99,78,75,52,64,67,75,84,68,94,67,90,68,88,67,78,77,78,72,71,43,45,48,58,77,77,36,45,70,52,53,50,6,32,50,44,33,44,55,72,72,48,50,42,67,55,34,60,78,49,45,79,74,50,50,64,56,40,49,51,23,40,70,41,90,50,68,67,46,24,46,51,18,34,53,47,45,41,55,42,61,76,39,43,45,52,66,49,28,52,76,67,46,47,40,60,53,50,50,65,46,44,53,68,53,65,70,53,44,49,88,83,40,57,52,67,59,21,22,54,43,39,50,43,41,52,52,34,50,51,53,46,48,67,50,48,31,68,84,46,56,68,61,34,45,54,49,50,52,45,44,47,61,68,45,46,52,51,41,44,74,68,31,58,90,37,64,59,36,40,52,43,53,52,54,51,50,50,52,50,42,63,76,39,46,80,75,34,67,92,78,115

Sequence (262 aa):
SATVDPATLVAVAAYAGNVEGSVSRPAEVTAEQLLDSQLHSPEQKADFITSVISQGFLGPIFAKASSGTTWRGRKRRWEATVDYATDTKRDPWMEFGAEYCISIFTWAVAHSDAVLLGQHWPMYIPFLLALLDDAEVKHKAHGLAATRMFLGKCPPAILRNQGVGEILSQAIQPTLAFLPPLIPPDESARLLDLAYSAILQLAQIDWQPDVNARNRFLVKLLRDEFFAGYQHASQYHEVTEVLTRHSATIVEELGLAASPHL

Organism: Sodiomyces alkalinus (strain CBS 110278 / VKM F-3762 / F11) (NCBI:txid1314773)

Secondary structure (DSSP, 8-state):
-PPPPHHHHHHHHHHHH-GGG-S-HHHHHHHHHHHHTT--SHHHHHHIIIIIIIIIIIHHHHTT--SSB-TTS-B----S-----------HHHHHHHHHHHHHHHHHHHH--HHHHHHHGGGTHHHHHHHHH-SSHHHHHHHHHHHHHHHTTS-HHHHHHTSHHHHHHHHHGGGGG--TTSS-HHHHHHHHHHHHHHHHHHHHHHTSS-HHHHHHHHHHIIIIIIHHHHHHHTT-HHHHHHHHHHHHHHHHHHGGGGTTT-